Protein AF-A0A7J0DFF2-F1 (afdb_monomer)

pLDDT: mean 71.2, std 21.77, range [22.08, 95.0]

Secondary structure (DSSP, 8-state):
-EEEEEETTTT-EEEEEEEE---S--TT------EEEEEE-TT-PPPEES-SS--TTT--EEEEEEETTTEEEEEEEE-SS-EEEEEEEE--S-GGGHHHHHHHHHHHHHHHHS--S--SEE-TT-SEEEEEEEETT--S-EEEEEEEEE--SS-HHHHHHHHHHTSHHHHHHHHHHHHHHHHHHHHHHHT--TTS-HHHHHHHHHHHHHHHTTEEEEEEEEEEEPPTT----S-S-----EEEEEEEEEEE-S-TTS-S----GGG-------S-------TTS-----------

Sequence (296 aa):
MASIEVGGATARDIGAASDLRSSQLGEDLSRTAHLFFYLADEGGNALSLSRDHLDVRDNSLLTFGSRKDVGSWHLHLISMDDLEVHYSGFKTPHIHNLTDLVQQNLGDQVQKFGRLQLSDTSDDSSNILVFQVGNLGGRIPFRTDLAFISGTDLENSRLQERLSSLTGTSLSNQLDEKKKEFDDKFKNCFNLTDELDSASISMGKAAIANLLGGIGYSYGQSKISLPKNSNYLAGKERRNNELRKEILTLVIVYGRGMFPPELPPAFWLSLARVGRTSRVKGFVEGLKLEIKHSSP

Structure (mmCIF, N/CA/C/O backbone):
data_AF-A0A7J0DFF2-F1
#
_entry.id   AF-A0A7J0DFF2-F1
#
loop_
_atom_site.group_PDB
_atom_site.id
_atom_site.type_symbol
_atom_site.label_atom_id
_atom_site.label_alt_id
_atom_site.label_comp_id
_atom_site.label_asym_id
_atom_site.label_entity_id
_atom_site.label_seq_id
_atom_site.pdbx_PDB_ins_code
_atom_site.Cartn_x
_atom_site.Cartn_y
_atom_site.Cartn_z
_atom_site.occupancy
_atom_site.B_iso_or_equiv
_atom_site.auth_seq_id
_atom_site.auth_comp_id
_atom_site.auth_asym_id
_atom_site.auth_atom_id
_atom_site.pdbx_PDB_model_num
ATOM 1 N N . MET A 1 1 ? -1.774 -8.456 10.099 1.00 33.97 1 MET A N 1
ATOM 2 C CA . MET A 1 1 ? -2.588 -7.234 10.295 1.00 33.97 1 MET A CA 1
ATOM 3 C C . MET A 1 1 ? -1.712 -6.057 9.908 1.00 33.97 1 MET A C 1
ATOM 5 O O . MET A 1 1 ? -0.556 -6.056 10.313 1.00 33.97 1 MET A O 1
ATOM 9 N N . ALA A 1 2 ? -2.211 -5.143 9.073 1.00 43.06 2 ALA A N 1
ATOM 10 C CA . ALA A 1 2 ? -1.491 -3.922 8.716 1.00 43.06 2 ALA A CA 1
ATOM 11 C C . ALA A 1 2 ? -2.037 -2.764 9.560 1.00 43.06 2 ALA A C 1
ATOM 13 O O . ALA A 1 2 ? -3.255 -2.587 9.630 1.00 43.06 2 ALA A O 1
ATOM 14 N N . SER A 1 3 ? -1.150 -2.017 10.207 1.00 48.59 3 SER A N 1
ATOM 15 C CA . SER A 1 3 ? -1.479 -0.860 11.043 1.00 48.59 3 SER A CA 1
ATOM 16 C C . SER A 1 3 ? -0.725 0.352 10.520 1.00 48.59 3 SER A C 1
ATOM 18 O O . SER A 1 3 ? 0.429 0.219 10.130 1.00 48.59 3 SER A O 1
ATOM 20 N N . ILE A 1 4 ? -1.371 1.515 10.492 1.00 60.69 4 ILE A N 1
ATOM 21 C CA . ILE A 1 4 ? -0.803 2.749 9.939 1.00 60.69 4 ILE A CA 1
ATOM 22 C C . ILE A 1 4 ? -0.819 3.824 11.018 1.00 60.69 4 ILE A C 1
ATOM 24 O O . ILE A 1 4 ? -1.815 3.995 11.720 1.00 60.69 4 ILE A O 1
ATOM 28 N N . GLU A 1 5 ? 0.263 4.579 11.083 1.00 54.22 5 GLU A N 1
ATOM 29 C CA . GLU A 1 5 ? 0.430 5.771 11.885 1.00 54.22 5 GLU A CA 1
ATOM 30 C C . GLU A 1 5 ? 0.921 6.940 11.033 1.00 54.22 5 GLU A C 1
ATOM 32 O O . GLU A 1 5 ? 1.669 6.768 10.076 1.00 54.22 5 GLU A O 1
ATOM 37 N N . VAL A 1 6 ? 0.501 8.149 11.398 1.00 56.12 6 VAL A N 1
ATOM 38 C CA . VAL A 1 6 ? 0.925 9.396 10.769 1.00 56.12 6 VAL A CA 1
ATOM 39 C C . VAL A 1 6 ? 1.695 10.224 11.799 1.00 56.12 6 VAL A C 1
ATOM 41 O O . VAL A 1 6 ? 1.115 10.647 12.799 1.00 56.12 6 VAL A O 1
ATOM 44 N N . GLY A 1 7 ? 2.979 10.481 11.543 1.00 38.12 7 GLY A N 1
ATOM 45 C CA . GLY A 1 7 ? 3.866 11.270 12.400 1.00 38.12 7 GLY A CA 1
ATOM 46 C C . GLY A 1 7 ? 4.200 12.663 11.846 1.00 38.12 7 GLY A C 1
ATOM 47 O O . GLY A 1 7 ? 4.107 12.936 10.645 1.00 38.12 7 GLY A O 1
ATOM 48 N N . GLY A 1 8 ? 4.601 13.560 12.756 1.00 39.31 8 GLY A N 1
ATOM 49 C CA . GLY A 1 8 ? 5.043 14.933 12.472 1.00 39.31 8 GLY A CA 1
ATOM 50 C C . GLY A 1 8 ? 4.023 16.032 12.825 1.00 39.31 8 GLY A C 1
ATOM 51 O O . GLY A 1 8 ? 2.816 15.815 12.849 1.00 39.31 8 GLY A O 1
ATOM 52 N N . ALA A 1 9 ? 4.503 17.265 13.059 1.00 33.50 9 ALA A N 1
ATOM 53 C CA . ALA A 1 9 ? 3.691 18.453 13.419 1.00 33.50 9 ALA A CA 1
ATOM 54 C C . ALA A 1 9 ? 2.677 18.907 12.333 1.00 33.50 9 ALA A C 1
ATOM 56 O O . ALA A 1 9 ? 1.916 19.866 12.488 1.00 33.50 9 ALA A O 1
ATOM 57 N N . THR A 1 10 ? 2.689 18.213 11.205 1.00 39.50 10 THR A N 1
ATOM 58 C CA . THR A 1 10 ? 1.773 18.266 10.069 1.00 39.50 10 THR A CA 1
ATOM 59 C C . THR A 1 10 ? 1.766 16.845 9.518 1.00 39.50 10 THR A C 1
ATOM 61 O O . THR A 1 10 ? 2.855 16.296 9.434 1.00 39.50 10 THR A O 1
ATOM 64 N N . ALA A 1 11 ? 0.618 16.268 9.154 1.00 50.91 11 ALA A N 1
AT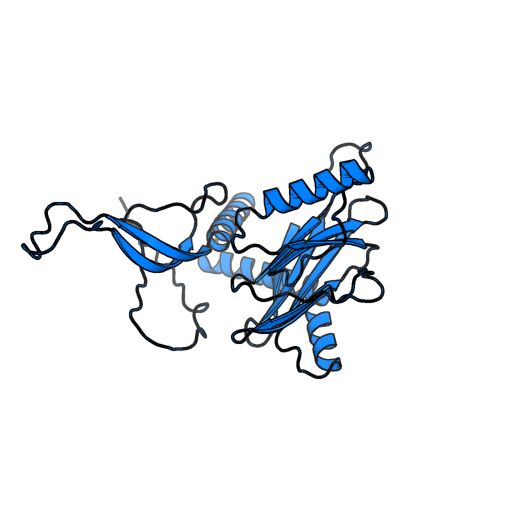OM 65 C CA . ALA A 1 11 ? 0.484 14.916 8.591 1.00 50.91 11 ALA A CA 1
ATOM 66 C C . ALA A 1 11 ? 1.371 14.701 7.343 1.00 50.91 11 ALA A C 1
ATOM 68 O O . ALA A 1 11 ? 0.919 14.888 6.216 1.00 50.91 11 ALA A O 1
ATOM 69 N N . ARG A 1 12 ? 2.659 14.422 7.552 1.00 64.75 12 ARG A N 1
ATOM 70 C CA . ARG A 1 12 ? 3.724 14.510 6.542 1.00 64.75 12 ARG A CA 1
ATOM 71 C C . ARG A 1 12 ? 4.577 13.258 6.485 1.00 64.75 12 ARG A C 1
ATOM 73 O O . ARG A 1 12 ? 5.118 12.981 5.418 1.00 64.75 12 ARG A O 1
ATOM 80 N N . ASP A 1 13 ? 4.660 12.524 7.587 1.00 75.50 13 ASP A N 1
ATOM 81 C CA . ASP A 1 13 ? 5.328 11.236 7.629 1.00 75.50 13 ASP A CA 1
ATOM 82 C C . ASP A 1 13 ? 4.335 10.155 8.021 1.00 75.50 13 ASP A C 1
ATOM 84 O O . ASP A 1 13 ? 3.384 10.411 8.762 1.00 75.50 13 ASP A O 1
ATOM 88 N N . ILE A 1 14 ? 4.537 8.953 7.499 1.00 79.12 14 ILE A N 1
ATOM 89 C CA . ILE A 1 14 ? 3.637 7.824 7.717 1.00 79.12 14 ILE A CA 1
ATOM 90 C C . ILE A 1 14 ? 4.483 6.594 8.021 1.00 79.12 14 ILE A C 1
ATOM 92 O O . ILE A 1 14 ? 5.367 6.258 7.240 1.00 79.12 14 ILE A O 1
ATOM 96 N N . GLY A 1 15 ? 4.204 5.928 9.137 1.00 71.44 15 GLY A N 1
ATOM 97 C CA . GLY A 1 15 ? 4.739 4.612 9.473 1.00 71.44 15 GLY A CA 1
ATOM 98 C C . GLY A 1 15 ? 3.645 3.564 9.315 1.00 71.44 15 GLY A C 1
ATOM 99 O O . GLY A 1 15 ? 2.520 3.772 9.758 1.00 71.44 15 GLY A O 1
ATOM 100 N N . ALA A 1 16 ? 3.932 2.439 8.676 1.00 76.50 16 ALA A N 1
ATOM 101 C CA . ALA A 1 16 ? 2.992 1.339 8.534 1.00 76.50 16 ALA A CA 1
ATOM 102 C C . ALA A 1 16 ? 3.660 0.023 8.921 1.00 76.50 16 ALA A C 1
ATOM 104 O O . ALA A 1 16 ? 4.651 -0.369 8.319 1.00 76.50 16 ALA A O 1
ATOM 105 N N . ALA A 1 17 ? 3.101 -0.682 9.900 1.00 72.56 17 ALA A N 1
ATOM 106 C CA . ALA A 1 17 ? 3.579 -1.993 10.318 1.00 72.56 17 ALA A CA 1
ATOM 107 C C . ALA A 1 17 ? 2.742 -3.087 9.655 1.00 72.56 17 ALA A C 1
ATOM 109 O O . ALA A 1 17 ? 1.511 -3.060 9.722 1.00 72.56 17 ALA A O 1
ATOM 110 N N . SER A 1 18 ? 3.406 -4.074 9.062 1.00 73.69 18 SER A N 1
ATOM 111 C CA . SER A 1 18 ? 2.788 -5.293 8.544 1.00 73.69 18 SER A CA 1
ATOM 112 C C . SER A 1 18 ? 3.301 -6.500 9.319 1.00 73.69 18 SER A C 1
ATOM 114 O O . SER A 1 18 ? 4.495 -6.790 9.320 1.00 73.69 18 SER A O 1
ATOM 116 N N . ASP A 1 19 ? 2.381 -7.208 9.975 1.00 73.38 19 ASP A N 1
ATOM 117 C CA . ASP A 1 19 ? 2.658 -8.452 10.703 1.00 73.38 19 ASP A CA 1
ATOM 118 C C . ASP A 1 19 ? 1.929 -9.615 10.022 1.00 73.38 19 ASP A C 1
ATOM 120 O O . ASP A 1 19 ? 0.686 -9.631 9.959 1.00 73.38 19 ASP A O 1
ATOM 124 N N . LEU A 1 20 ? 2.697 -10.564 9.485 1.00 64.31 20 LEU A N 1
ATOM 125 C CA . LEU A 1 20 ? 2.172 -11.772 8.869 1.00 64.31 20 LEU A CA 1
ATOM 126 C C . LEU A 1 20 ? 2.362 -12.962 9.810 1.00 64.31 20 LEU A C 1
ATOM 128 O O . LEU A 1 20 ? 3.483 -13.335 10.143 1.00 64.31 20 LEU A O 1
ATOM 132 N N . ARG A 1 21 ? 1.250 -13.595 10.199 1.00 64.62 21 ARG A N 1
ATOM 133 C CA . ARG A 1 21 ? 1.221 -14.745 11.115 1.00 64.62 21 ARG A CA 1
ATOM 134 C C . ARG A 1 21 ? 0.545 -15.941 10.462 1.00 64.62 21 ARG A C 1
ATOM 136 O O . ARG A 1 21 ? -0.400 -15.768 9.691 1.00 64.62 21 ARG A O 1
ATOM 143 N N . SER A 1 22 ? 0.992 -17.149 10.794 1.00 57.91 22 SER A N 1
ATOM 144 C CA . SER A 1 22 ? 0.280 -18.368 10.426 1.00 57.91 22 SER A CA 1
ATOM 145 C C . SER A 1 22 ? -0.976 -18.481 11.294 1.00 57.91 22 SER A C 1
ATOM 147 O O . SER A 1 22 ? -0.926 -18.313 12.513 1.00 57.91 22 SER A O 1
ATOM 149 N N . SER A 1 23 ? -2.133 -18.726 10.678 1.00 52.78 23 SER A N 1
ATOM 150 C CA . SER A 1 23 ? -3.297 -19.211 11.424 1.00 52.78 23 SER A CA 1
ATOM 151 C C . SER A 1 23 ? -3.069 -20.680 11.799 1.00 52.78 23 SER A C 1
ATOM 153 O O . SER A 1 23 ? -2.312 -21.370 11.118 1.00 52.78 23 SER A O 1
ATOM 155 N N . GLN A 1 24 ? -3.696 -21.159 12.883 1.00 51.53 24 GLN A N 1
ATOM 156 C CA . GLN A 1 24 ? -3.675 -22.567 13.322 1.00 51.53 24 GLN A CA 1
ATOM 157 C C . GLN A 1 24 ? -4.308 -23.488 12.262 1.00 51.53 24 GLN A C 1
ATOM 159 O O . GLN A 1 24 ? -5.447 -23.928 12.394 1.00 51.53 24 GLN A O 1
ATOM 164 N N . LEU A 1 25 ? -3.600 -23.735 11.166 1.00 44.22 25 LEU A N 1
ATOM 165 C CA . LEU A 1 25 ? -4.108 -24.452 10.008 1.00 44.22 25 LEU A CA 1
ATOM 166 C C . LEU A 1 25 ? -3.036 -25.432 9.522 1.00 44.22 25 LEU A C 1
ATOM 168 O O . LEU A 1 25 ? -2.354 -25.155 8.545 1.00 44.22 25 LEU A O 1
ATOM 172 N N . GLY A 1 26 ? -2.918 -26.559 10.239 1.00 46.97 26 GLY A N 1
ATOM 173 C CA . GLY A 1 26 ? -2.162 -27.768 9.870 1.00 46.97 26 GLY A CA 1
ATOM 174 C C . GLY A 1 26 ? -0.634 -27.620 9.825 1.00 46.97 26 GLY A C 1
ATOM 175 O O . GLY A 1 26 ? -0.107 -26.758 9.134 1.00 46.97 26 GLY A O 1
ATOM 176 N N . GLU A 1 27 ? 0.085 -28.503 10.519 1.00 50.22 27 GLU A N 1
ATOM 177 C CA . GLU A 1 27 ? 1.556 -28.495 10.663 1.00 50.22 27 GLU A CA 1
ATOM 178 C C . GLU A 1 27 ? 2.374 -28.727 9.370 1.00 50.22 27 GLU A C 1
ATOM 180 O O . GLU A 1 27 ? 3.592 -28.603 9.413 1.00 50.22 27 GLU A O 1
ATOM 185 N N . ASP A 1 28 ? 1.759 -28.965 8.205 1.00 48.91 28 ASP A N 1
ATOM 186 C CA . ASP A 1 28 ? 2.475 -29.527 7.041 1.00 48.91 28 ASP A CA 1
ATOM 187 C C . ASP A 1 28 ? 2.617 -28.621 5.805 1.00 48.91 28 ASP A C 1
ATOM 189 O O . ASP A 1 28 ? 3.074 -29.070 4.753 1.00 48.91 28 ASP A O 1
ATOM 193 N N . LEU A 1 29 ? 2.277 -27.333 5.881 1.00 49.47 29 LEU A N 1
ATOM 194 C CA . LEU A 1 29 ? 2.569 -26.404 4.782 1.00 49.47 29 LEU A CA 1
ATOM 195 C C . LEU A 1 29 ? 3.438 -25.256 5.283 1.00 49.47 29 LEU A C 1
ATOM 197 O O . LEU A 1 29 ? 2.942 -24.296 5.873 1.00 49.47 29 LEU A O 1
ATOM 201 N N . SER A 1 30 ? 4.736 -25.316 4.972 1.00 52.34 30 SER A N 1
ATOM 202 C CA . SER A 1 30 ? 5.604 -24.140 4.911 1.00 52.34 30 SER A CA 1
ATOM 203 C C . SER A 1 30 ? 5.054 -23.200 3.836 1.00 52.34 30 SER A C 1
ATOM 205 O O . SER A 1 30 ? 5.440 -23.260 2.669 1.00 52.34 30 SER A O 1
ATOM 207 N N . ARG A 1 31 ? 4.049 -22.400 4.197 1.00 59.91 31 ARG A N 1
ATOM 208 C CA . ARG A 1 31 ? 3.420 -21.457 3.279 1.00 59.91 31 ARG A CA 1
ATOM 209 C C . ARG A 1 31 ? 4.390 -20.312 3.050 1.00 59.91 31 ARG A C 1
ATOM 211 O O . ARG A 1 31 ? 4.509 -19.426 3.892 1.00 59.91 31 ARG A O 1
ATOM 218 N N . THR A 1 32 ? 5.051 -20.328 1.899 1.00 67.31 32 THR A N 1
ATOM 219 C CA . THR A 1 32 ? 5.679 -19.129 1.357 1.00 67.31 32 THR A CA 1
ATOM 220 C C . THR A 1 32 ? 4.582 -18.092 1.164 1.00 67.31 32 THR A C 1
ATOM 222 O O . THR A 1 32 ? 3.571 -18.354 0.510 1.00 67.31 32 THR A O 1
ATOM 225 N N . ALA A 1 33 ? 4.751 -16.928 1.774 1.00 72.25 33 ALA A N 1
ATOM 226 C CA . ALA A 1 33 ? 3.866 -15.802 1.565 1.00 72.25 33 ALA A CA 1
ATOM 227 C C . ALA A 1 33 ? 4.669 -14.622 1.048 1.00 72.25 33 ALA A C 1
ATOM 229 O O . ALA A 1 33 ? 5.773 -14.348 1.517 1.00 72.25 33 ALA A O 1
ATOM 230 N N . HIS A 1 34 ? 4.070 -13.935 0.086 1.00 78.94 34 HIS A N 1
ATOM 231 C CA . HIS A 1 34 ? 4.630 -12.755 -0.538 1.00 78.94 34 HIS A CA 1
ATOM 232 C C . HIS A 1 34 ? 3.725 -11.575 -0.213 1.00 78.94 34 HIS A C 1
ATOM 234 O O . HIS A 1 34 ? 2.518 -11.619 -0.465 1.00 78.94 34 HIS A O 1
ATOM 240 N N . LEU A 1 35 ? 4.306 -10.534 0.373 1.00 85.62 35 LEU A N 1
ATOM 241 C CA . LEU A 1 35 ? 3.640 -9.260 0.573 1.00 85.62 35 LEU A CA 1
ATOM 242 C C . LEU A 1 35 ? 3.976 -8.360 -0.611 1.00 85.62 35 LEU A C 1
ATOM 244 O O . LEU A 1 35 ? 5.146 -8.138 -0.900 1.00 85.62 35 LEU A O 1
ATOM 248 N N . PHE A 1 36 ? 2.955 -7.824 -1.268 1.00 89.25 36 PHE A N 1
ATOM 249 C CA . PHE A 1 36 ? 3.139 -6.837 -2.324 1.00 89.25 36 PHE A CA 1
ATOM 250 C C . PHE A 1 36 ? 2.702 -5.467 -1.821 1.00 89.25 36 PHE A C 1
ATOM 252 O O . PHE A 1 36 ? 1.611 -5.326 -1.264 1.00 89.25 36 PHE A O 1
ATOM 259 N N . PHE A 1 37 ? 3.523 -4.453 -2.056 1.00 90.81 37 PHE A N 1
ATOM 260 C CA . PHE A 1 37 ? 3.112 -3.058 -1.945 1.00 90.81 37 PHE A CA 1
ATOM 261 C C . PHE A 1 37 ? 3.568 -2.298 -3.179 1.00 90.81 37 PHE A C 1
ATOM 263 O O . PHE A 1 37 ? 4.490 -2.710 -3.881 1.00 90.81 37 PHE A O 1
ATOM 270 N N . TYR A 1 38 ? 2.898 -1.190 -3.462 1.00 92.38 38 TYR A N 1
ATOM 271 C CA . TYR A 1 38 ? 3.221 -0.373 -4.616 1.00 92.38 38 TYR A CA 1
ATOM 272 C C . TYR A 1 38 ? 3.197 1.106 -4.259 1.00 92.38 38 TYR A C 1
ATOM 274 O O . TYR A 1 38 ? 2.498 1.537 -3.341 1.00 92.38 38 TYR A O 1
ATOM 282 N N . LEU A 1 39 ? 3.957 1.876 -5.025 1.00 91.56 39 LEU A N 1
ATOM 283 C CA . LEU A 1 39 ? 3.946 3.326 -5.021 1.00 91.56 39 LEU A CA 1
ATOM 284 C C . LEU A 1 39 ? 3.665 3.795 -6.442 1.00 91.56 39 LEU A C 1
ATOM 286 O O . LEU A 1 39 ? 4.291 3.314 -7.382 1.00 91.56 39 LEU A O 1
ATOM 290 N N . ALA A 1 40 ? 2.729 4.726 -6.599 1.00 90.75 40 ALA A N 1
ATOM 291 C CA . ALA A 1 40 ? 2.361 5.271 -7.896 1.00 90.75 40 ALA A CA 1
ATOM 292 C C . ALA A 1 40 ? 2.336 6.800 -7.852 1.00 90.75 40 ALA A C 1
ATOM 294 O O . ALA A 1 40 ? 1.701 7.397 -6.982 1.00 90.75 40 ALA A O 1
ATOM 295 N N . ASP A 1 41 ? 2.986 7.431 -8.825 1.00 88.31 41 ASP A N 1
ATOM 296 C CA . ASP A 1 41 ? 2.798 8.840 -9.135 1.00 88.31 41 ASP A CA 1
ATOM 297 C C . ASP A 1 41 ? 1.719 8.974 -10.220 1.00 88.31 41 ASP A C 1
ATOM 299 O O . ASP A 1 41 ? 1.949 8.734 -11.410 1.00 88.31 41 ASP A O 1
ATOM 303 N N . GLU A 1 42 ? 0.515 9.366 -9.797 1.00 80.88 42 GLU A N 1
ATOM 304 C CA . GLU A 1 42 ? -0.628 9.604 -10.693 1.00 80.88 42 GLU A CA 1
ATOM 305 C C . GLU A 1 42 ? -0.390 10.749 -11.689 1.00 80.88 42 GLU A C 1
ATOM 307 O O . GLU A 1 42 ? -1.016 10.789 -12.745 1.00 80.88 42 GLU A O 1
ATOM 312 N N . GLY A 1 43 ? 0.529 11.672 -11.384 1.00 80.62 43 GLY A N 1
ATOM 313 C CA . GLY A 1 43 ? 0.951 12.731 -12.301 1.00 80.62 43 GLY A CA 1
ATOM 314 C C . GLY A 1 43 ? 1.875 12.232 -13.413 1.00 80.62 43 GLY A C 1
ATOM 315 O O . GLY A 1 43 ? 2.230 13.004 -14.303 1.00 80.62 43 GLY A O 1
ATOM 316 N N . GLY A 1 44 ? 2.266 10.954 -13.376 1.00 83.44 44 GLY A N 1
ATOM 317 C CA . GLY A 1 44 ? 3.134 10.327 -14.364 1.00 83.44 44 GLY A CA 1
ATOM 318 C C . GLY A 1 44 ? 4.612 10.680 -14.201 1.00 83.44 44 GLY A C 1
ATOM 319 O O . GLY A 1 44 ? 5.396 10.371 -15.106 1.00 83.44 44 GLY A O 1
ATOM 320 N N . ASN A 1 45 ? 4.998 11.312 -13.085 1.00 86.88 45 ASN A N 1
ATOM 321 C CA . ASN A 1 45 ? 6.399 11.618 -12.806 1.00 86.88 45 ASN A CA 1
ATOM 322 C C . ASN A 1 45 ? 7.185 10.323 -12.587 1.00 86.88 45 ASN A C 1
ATOM 324 O O . ASN A 1 45 ? 6.662 9.352 -12.043 1.00 86.88 45 ASN A O 1
ATOM 328 N N . ALA A 1 46 ? 8.442 10.315 -13.025 1.00 88.94 46 ALA A N 1
ATOM 329 C CA . ALA A 1 46 ? 9.318 9.175 -12.812 1.00 88.94 46 ALA A CA 1
ATOM 330 C C . ALA A 1 46 ? 9.643 9.026 -11.319 1.00 88.94 46 ALA A C 1
ATOM 332 O O . ALA A 1 46 ? 9.977 10.008 -10.651 1.00 88.94 46 ALA A O 1
ATOM 333 N N . LEU A 1 47 ? 9.555 7.796 -10.822 1.00 89.56 47 LEU A N 1
ATOM 334 C CA . LEU A 1 47 ? 9.999 7.406 -9.491 1.00 89.56 47 LEU A CA 1
ATOM 335 C C . LEU A 1 47 ? 11.436 6.891 -9.570 1.00 89.56 47 LEU A C 1
ATOM 337 O O . LEU A 1 47 ? 11.789 6.170 -10.504 1.00 89.56 47 LEU A O 1
ATOM 341 N N . SER A 1 48 ? 12.255 7.244 -8.580 1.00 88.75 48 SER A N 1
ATOM 342 C CA . SER A 1 48 ? 13.649 6.808 -8.518 1.00 88.75 48 SER A CA 1
ATOM 343 C C . SER A 1 48 ? 13.806 5.677 -7.514 1.00 88.75 48 SER A C 1
ATOM 345 O O . SER A 1 48 ? 13.395 5.793 -6.357 1.00 88.75 48 SER A O 1
ATOM 347 N N . LEU A 1 49 ? 14.427 4.582 -7.939 1.00 87.00 49 LEU A N 1
ATOM 348 C CA . LEU A 1 49 ? 14.851 3.508 -7.046 1.00 87.00 49 LEU A CA 1
ATOM 349 C C . LEU A 1 49 ? 16.156 3.892 -6.354 1.00 87.00 49 LEU A C 1
ATOM 351 O O . LEU A 1 49 ? 16.983 4.607 -6.919 1.00 87.00 49 LEU A O 1
ATOM 355 N N . SER A 1 50 ? 16.348 3.417 -5.123 1.00 80.38 50 SER A N 1
ATOM 356 C CA . SER A 1 50 ? 17.606 3.654 -4.415 1.00 80.38 50 SER A CA 1
ATOM 357 C C . SER A 1 50 ? 18.780 2.963 -5.111 1.00 80.38 50 SER A C 1
ATOM 359 O O . SER A 1 50 ? 19.841 3.579 -5.216 1.00 80.38 50 SER A O 1
ATOM 361 N N . AR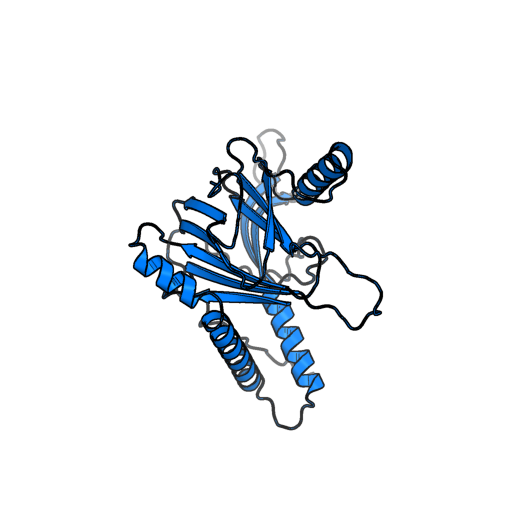G A 1 51 ? 18.599 1.710 -5.565 1.00 69.25 51 ARG A N 1
ATOM 362 C CA . ARG A 1 51 ? 19.586 0.869 -6.274 1.00 69.25 51 ARG A CA 1
ATOM 363 C C . ARG A 1 51 ? 18.895 -0.244 -7.068 1.00 69.25 51 ARG A C 1
ATOM 365 O O . ARG A 1 51 ? 17.727 -0.531 -6.822 1.00 69.25 51 ARG A O 1
ATOM 372 N N . ASP A 1 52 ? 19.672 -0.913 -7.921 1.00 55.97 52 ASP A N 1
ATOM 373 C CA . ASP A 1 52 ? 19.234 -2.058 -8.732 1.00 55.97 52 ASP A CA 1
ATOM 374 C C . ASP A 1 52 ? 19.051 -3.361 -7.925 1.00 55.97 52 ASP A C 1
ATOM 376 O O . ASP A 1 52 ? 18.330 -4.244 -8.374 1.00 55.97 52 ASP A O 1
ATOM 380 N N . HIS A 1 53 ? 19.667 -3.484 -6.738 1.00 55.31 53 HIS A N 1
ATOM 381 C CA . HIS A 1 53 ? 19.494 -4.613 -5.809 1.00 55.31 53 HIS A CA 1
ATOM 382 C C . HIS A 1 53 ? 19.241 -4.087 -4.389 1.00 55.31 53 HIS A C 1
ATOM 384 O O . HIS A 1 53 ? 20.011 -3.263 -3.881 1.00 55.31 53 HIS A O 1
ATOM 390 N N . LEU A 1 54 ? 18.157 -4.542 -3.756 1.00 60.59 54 LEU A N 1
ATOM 391 C CA . LEU A 1 54 ? 17.676 -4.044 -2.465 1.00 60.59 54 LEU A CA 1
ATOM 392 C C . LEU A 1 54 ? 18.024 -5.046 -1.357 1.00 60.59 54 LEU A C 1
ATOM 394 O O . LEU A 1 54 ? 17.259 -5.965 -1.086 1.00 60.59 54 LEU A O 1
ATOM 398 N N . ASP A 1 55 ? 19.182 -4.873 -0.717 1.00 57.16 55 ASP A N 1
ATOM 399 C CA . ASP A 1 55 ? 19.472 -5.554 0.552 1.00 57.16 55 ASP A CA 1
ATOM 400 C C . ASP A 1 55 ? 19.009 -4.673 1.721 1.00 57.16 55 ASP A C 1
ATOM 402 O O . ASP A 1 55 ? 19.576 -3.608 1.989 1.00 57.16 55 ASP A O 1
ATOM 406 N N . VAL A 1 56 ? 17.952 -5.119 2.403 1.00 59.25 56 VAL A N 1
ATOM 407 C CA . VAL A 1 56 ? 17.303 -4.388 3.502 1.00 59.25 56 VAL A CA 1
ATOM 408 C C . VAL A 1 56 ? 18.208 -4.293 4.735 1.00 59.25 56 VAL A C 1
ATOM 410 O O . VAL A 1 56 ? 18.050 -3.356 5.520 1.00 59.25 56 VAL A O 1
ATOM 413 N N . ARG A 1 57 ? 19.181 -5.205 4.908 1.00 56.12 57 ARG A N 1
ATOM 414 C CA . ARG A 1 57 ? 20.107 -5.171 6.056 1.00 56.12 57 ARG A CA 1
ATOM 415 C C . ARG A 1 57 ? 21.068 -3.985 5.998 1.00 56.12 57 ARG A C 1
ATOM 417 O O . ARG A 1 57 ? 21.366 -3.400 7.038 1.00 56.12 57 ARG A O 1
ATOM 424 N N . ASP A 1 58 ? 21.506 -3.615 4.798 1.00 57.72 58 ASP A N 1
ATOM 425 C CA . ASP A 1 58 ? 22.515 -2.571 4.593 1.00 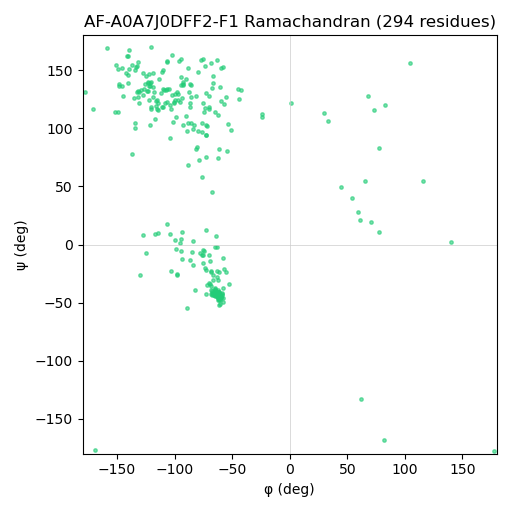57.72 58 ASP A CA 1
ATOM 426 C C . ASP A 1 58 ? 21.903 -1.210 4.234 1.00 57.72 58 ASP A C 1
ATOM 428 O O . ASP A 1 58 ? 22.505 -0.162 4.488 1.00 57.72 58 ASP A O 1
ATOM 432 N N . ASN A 1 59 ? 20.708 -1.195 3.635 1.00 69.69 59 ASN A N 1
ATOM 433 C CA . ASN A 1 59 ? 20.039 0.036 3.238 1.00 69.69 59 ASN A CA 1
ATOM 434 C C . ASN A 1 59 ? 18.514 -0.100 3.292 1.00 69.69 59 ASN A C 1
ATOM 436 O O . ASN A 1 59 ? 17.904 -0.778 2.471 1.00 69.69 59 ASN A O 1
ATOM 440 N N . SER A 1 60 ? 17.885 0.639 4.205 1.00 82.62 60 SER A N 1
ATOM 441 C CA . SER A 1 60 ? 16.425 0.656 4.332 1.00 82.62 60 SER A CA 1
ATOM 442 C C . SER A 1 60 ? 15.724 1.466 3.241 1.00 82.62 60 SER A C 1
ATOM 444 O O . SER A 1 60 ? 14.514 1.347 3.087 1.00 82.62 60 SER A O 1
ATOM 446 N N . LEU A 1 61 ? 16.433 2.325 2.499 1.00 87.81 61 LEU A N 1
ATOM 447 C CA . LEU A 1 61 ? 15.829 3.182 1.477 1.00 87.81 61 LEU A CA 1
ATOM 448 C C . LEU A 1 61 ? 15.451 2.366 0.231 1.00 87.81 61 LEU A C 1
ATOM 450 O O . LEU A 1 61 ? 16.327 1.858 -0.464 1.00 87.81 61 LEU A O 1
ATOM 454 N N . LEU A 1 62 ? 14.157 2.313 -0.092 1.00 88.75 62 LEU A N 1
ATOM 455 C CA . LEU A 1 62 ? 13.649 1.641 -1.291 1.00 88.75 62 LEU A CA 1
ATOM 456 C C . LEU A 1 62 ? 13.595 2.579 -2.495 1.00 88.75 62 LEU A C 1
ATOM 458 O O . LEU A 1 62 ? 14.135 2.296 -3.563 1.00 88.75 62 LEU A O 1
ATOM 462 N N . THR A 1 63 ? 12.919 3.712 -2.323 1.00 90.12 63 THR A N 1
ATOM 463 C CA . THR A 1 63 ? 12.645 4.670 -3.395 1.00 90.12 63 THR A CA 1
ATOM 464 C C . THR A 1 63 ? 12.535 6.076 -2.830 1.00 90.12 63 THR A C 1
ATOM 466 O O . THR A 1 63 ? 12.231 6.277 -1.653 1.00 90.12 63 THR A O 1
ATOM 469 N N . PHE A 1 64 ? 12.819 7.054 -3.675 1.00 88.88 64 PHE A N 1
ATOM 470 C CA . PHE A 1 64 ? 12.747 8.464 -3.351 1.00 88.88 64 PHE A CA 1
ATOM 471 C C . PHE A 1 64 ? 12.204 9.247 -4.542 1.00 88.88 64 PHE A C 1
ATOM 473 O O . PHE A 1 64 ? 12.224 8.795 -5.690 1.00 88.88 64 PHE A O 1
ATOM 480 N N . GLY A 1 65 ? 11.745 10.459 -4.270 1.00 86.50 65 GLY A N 1
ATOM 481 C CA . GLY A 1 65 ? 11.291 11.367 -5.307 1.00 86.50 65 GLY A CA 1
ATOM 482 C C . GLY A 1 65 ? 11.066 12.766 -4.770 1.00 86.50 65 GLY A C 1
ATOM 483 O O . GLY A 1 65 ? 11.329 13.064 -3.607 1.00 86.50 65 GLY A O 1
ATOM 484 N N . SER A 1 66 ? 10.585 13.649 -5.638 1.00 84.75 66 SER A N 1
ATOM 485 C CA . SER A 1 66 ? 10.236 15.010 -5.252 1.00 84.75 66 SER A CA 1
ATOM 486 C C . SER A 1 66 ? 9.033 15.494 -6.040 1.00 84.75 66 SER A C 1
ATOM 488 O O . SER A 1 66 ? 8.929 15.278 -7.249 1.00 84.75 66 SER A O 1
ATOM 490 N N . ARG A 1 67 ? 8.104 16.149 -5.344 1.00 83.19 67 ARG A N 1
ATOM 491 C CA . ARG A 1 67 ? 6.885 16.712 -5.926 1.00 83.19 67 ARG A CA 1
ATOM 492 C C . ARG A 1 67 ? 6.645 18.122 -5.421 1.00 83.19 67 ARG A C 1
ATOM 494 O O . ARG A 1 67 ? 6.976 18.451 -4.291 1.00 83.19 67 ARG A O 1
ATOM 501 N N . LYS A 1 68 ? 6.008 18.965 -6.237 1.00 82.88 68 LYS A N 1
ATOM 502 C CA . LYS A 1 68 ? 5.767 20.376 -5.878 1.00 82.88 68 LYS A CA 1
ATOM 503 C C . LYS A 1 68 ? 4.883 20.553 -4.642 1.00 82.88 68 LYS A C 1
ATOM 505 O O . LYS A 1 68 ? 5.012 21.552 -3.946 1.00 82.88 68 LYS A O 1
ATOM 510 N N . ASP A 1 69 ? 3.971 19.623 -4.396 1.00 80.06 69 ASP A N 1
ATOM 511 C CA . ASP A 1 69 ? 2.987 19.697 -3.318 1.00 80.06 69 ASP A CA 1
ATOM 512 C C . ASP A 1 69 ? 3.379 18.908 -2.058 1.00 80.06 69 ASP A C 1
ATOM 514 O O . ASP A 1 69 ? 2.951 19.279 -0.967 1.00 80.06 69 ASP A O 1
ATOM 518 N N . VAL A 1 70 ? 4.221 17.875 -2.190 1.00 79.31 70 VAL A N 1
ATOM 519 C CA . VAL A 1 70 ? 4.714 17.054 -1.063 1.00 79.31 70 VAL A CA 1
ATOM 520 C C . VAL A 1 70 ? 6.163 17.397 -0.669 1.00 79.31 70 VAL A C 1
ATOM 522 O O . VAL A 1 70 ? 6.552 17.206 0.481 1.00 79.31 70 VAL A O 1
ATOM 525 N N . GLY A 1 71 ? 6.950 17.974 -1.580 1.00 84.44 71 GLY A N 1
ATOM 526 C CA . GLY A 1 71 ? 8.396 18.169 -1.438 1.00 84.44 71 GLY A CA 1
ATOM 527 C C . GLY A 1 71 ? 9.191 16.910 -1.791 1.00 84.44 71 GLY A C 1
ATOM 528 O O . GLY A 1 71 ? 8.640 15.963 -2.358 1.00 84.44 71 GLY A O 1
ATOM 529 N N . SER A 1 72 ? 10.484 16.905 -1.464 1.00 86.88 72 SER A N 1
ATOM 530 C CA . SER A 1 72 ? 11.334 15.708 -1.529 1.00 86.88 72 SER A CA 1
ATOM 531 C C . SER A 1 72 ? 10.890 14.683 -0.487 1.00 86.88 72 SER A C 1
ATOM 533 O O . SER A 1 72 ? 10.548 15.061 0.634 1.00 86.88 72 SER A O 1
ATOM 535 N N . TRP A 1 73 ? 10.864 13.403 -0.836 1.00 88.56 73 TRP A N 1
ATOM 536 C CA . TRP A 1 73 ? 10.382 12.333 0.032 1.00 88.56 73 TRP A CA 1
ATOM 537 C C . TRP A 1 73 ? 11.164 11.039 -0.184 1.00 88.56 73 TRP A C 1
ATOM 539 O O . TRP A 1 73 ? 11.654 10.780 -1.284 1.00 88.56 73 TRP A O 1
ATOM 549 N N . HIS A 1 74 ? 11.242 10.218 0.863 1.00 89.75 74 HIS A N 1
ATOM 550 C CA . HIS A 1 74 ? 11.855 8.891 0.878 1.00 89.75 74 HIS A CA 1
ATOM 551 C C . HIS A 1 74 ? 10.852 7.846 1.377 1.00 89.75 74 HIS A C 1
ATOM 553 O O . HIS A 1 74 ? 10.059 8.118 2.281 1.00 89.75 74 HIS A O 1
ATOM 559 N N . LEU A 1 75 ? 10.929 6.638 0.823 1.00 90.50 75 LEU A N 1
ATOM 560 C CA . LEU A 1 75 ? 10.233 5.453 1.307 1.00 90.50 75 LEU A CA 1
ATOM 561 C C . LEU A 1 75 ? 11.257 4.437 1.813 1.00 90.50 75 LEU A C 1
ATOM 563 O O . LEU A 1 75 ? 12.120 3.988 1.057 1.00 90.50 75 LEU A O 1
ATOM 567 N N . HIS A 1 76 ? 11.131 4.067 3.081 1.00 89.81 76 HIS A N 1
ATOM 568 C CA . HIS A 1 76 ? 12.005 3.123 3.758 1.00 89.81 76 HIS A CA 1
ATOM 569 C C . HIS A 1 76 ? 11.264 1.840 4.124 1.00 89.81 76 HIS A C 1
ATOM 571 O O . HIS A 1 76 ? 10.114 1.896 4.553 1.00 89.81 76 HIS A O 1
ATOM 577 N N . LEU A 1 77 ? 11.948 0.706 4.017 1.00 89.31 77 LEU A N 1
ATOM 578 C CA . LEU A 1 77 ? 11.525 -0.586 4.539 1.00 89.31 77 LEU A CA 1
ATOM 579 C C . LEU A 1 77 ? 12.513 -1.019 5.613 1.00 89.31 77 LEU A C 1
ATOM 581 O O . LEU A 1 77 ? 13.715 -1.097 5.369 1.00 89.31 77 LEU A O 1
ATOM 585 N N . ILE A 1 78 ? 11.998 -1.272 6.808 1.00 87.19 78 ILE A N 1
ATOM 586 C CA . ILE A 1 78 ? 12.775 -1.709 7.960 1.00 87.19 78 ILE A CA 1
ATOM 587 C C . ILE A 1 78 ? 12.211 -3.046 8.426 1.00 87.19 78 ILE A C 1
ATOM 589 O O . ILE A 1 78 ? 10.998 -3.255 8.503 1.00 87.19 78 ILE A O 1
ATOM 593 N N . SER A 1 79 ? 13.099 -3.980 8.733 1.00 83.50 79 SER A N 1
ATOM 594 C CA . SER A 1 79 ? 12.739 -5.241 9.361 1.00 83.50 79 SER A CA 1
ATOM 595 C C . SER A 1 79 ? 13.881 -5.726 10.239 1.00 83.50 79 SER A C 1
ATOM 597 O O . SER A 1 79 ? 15.042 -5.408 9.997 1.00 83.50 79 SER A O 1
ATOM 599 N N . MET A 1 80 ? 13.519 -6.474 11.279 1.00 74.94 80 MET A N 1
ATOM 600 C CA . MET A 1 80 ? 14.469 -7.241 12.086 1.00 74.94 80 MET A CA 1
ATOM 601 C C . MET A 1 80 ? 14.731 -8.628 11.477 1.00 74.94 80 MET A C 1
ATOM 603 O O . MET A 1 80 ? 15.654 -9.311 11.913 1.00 74.94 80 MET A O 1
ATOM 607 N N . ASP A 1 81 ? 13.906 -9.040 10.510 1.00 78.31 81 ASP A N 1
ATOM 608 C CA . ASP A 1 81 ? 13.982 -10.324 9.825 1.00 78.31 81 ASP A CA 1
ATOM 609 C C . ASP A 1 81 ? 14.780 -10.205 8.517 1.00 78.31 81 ASP A C 1
ATOM 611 O O . ASP A 1 81 ? 14.898 -9.131 7.922 1.00 78.31 81 ASP A O 1
ATOM 615 N N . ASP A 1 82 ? 15.276 -11.343 8.029 1.00 77.12 82 ASP A N 1
ATOM 616 C CA . ASP A 1 82 ? 15.963 -11.426 6.740 1.00 77.12 82 ASP A CA 1
ATOM 617 C C . ASP A 1 82 ? 14.947 -11.462 5.606 1.00 77.12 82 ASP A C 1
ATOM 619 O O . ASP A 1 82 ? 14.356 -12.503 5.289 1.00 77.12 82 ASP A O 1
ATOM 623 N N . LEU A 1 83 ? 14.727 -10.288 5.020 1.00 81.75 83 LEU A N 1
ATOM 624 C CA . LEU A 1 83 ? 13.788 -10.100 3.929 1.00 81.75 83 LEU A CA 1
ATOM 625 C C . LEU A 1 83 ? 14.480 -10.186 2.573 1.00 81.75 83 LEU A C 1
ATOM 627 O O . LEU A 1 83 ? 15.535 -9.596 2.350 1.00 81.75 83 LEU A O 1
ATOM 631 N N . GLU A 1 84 ? 13.821 -10.878 1.655 1.00 84.88 84 GLU A N 1
ATOM 632 C CA . GLU A 1 84 ? 14.104 -10.833 0.229 1.00 84.88 84 GLU A CA 1
ATOM 633 C C . GLU A 1 84 ? 13.124 -9.851 -0.413 1.00 84.88 84 GLU A C 1
ATOM 635 O O . GLU A 1 84 ? 11.906 -9.973 -0.237 1.00 84.88 84 GLU A O 1
ATOM 640 N N . VAL A 1 85 ? 13.650 -8.854 -1.122 1.00 88.12 85 VAL A N 1
ATOM 641 C CA . VAL A 1 85 ? 12.841 -7.822 -1.773 1.00 88.12 85 VAL A CA 1
ATOM 642 C C . VAL A 1 85 ? 13.116 -7.841 -3.262 1.00 88.12 85 VAL A C 1
ATOM 644 O O . VAL A 1 85 ? 14.222 -7.526 -3.692 1.00 88.12 85 VAL A O 1
ATOM 647 N N . HIS A 1 86 ? 12.078 -8.145 -4.031 1.00 90.81 86 HIS A N 1
ATOM 648 C CA . HIS A 1 86 ? 12.084 -7.985 -5.478 1.00 90.81 86 HIS A CA 1
ATOM 649 C C . HIS A 1 86 ? 11.233 -6.794 -5.887 1.00 90.81 86 HIS A C 1
ATOM 651 O O . HIS A 1 86 ? 10.321 -6.394 -5.158 1.00 90.81 86 HIS A O 1
ATOM 657 N N . TYR A 1 87 ? 11.482 -6.228 -7.062 1.00 93.50 87 TYR A N 1
ATOM 658 C CA . TYR A 1 87 ? 10.704 -5.093 -7.550 1.00 93.50 87 TYR A CA 1
ATOM 659 C C . TYR A 1 87 ? 10.406 -5.151 -9.047 1.00 93.50 87 TYR A C 1
ATOM 661 O O . TYR A 1 87 ? 11.020 -5.877 -9.827 1.00 93.50 87 TYR A O 1
ATOM 669 N N . SER A 1 88 ? 9.417 -4.370 -9.470 1.00 94.56 88 SER A N 1
ATOM 670 C CA . SER A 1 88 ? 9.164 -4.075 -10.877 1.00 94.56 88 SER A CA 1
ATOM 671 C C . SER A 1 88 ? 8.657 -2.652 -11.041 1.00 94.56 88 SER A C 1
ATOM 673 O O . SER A 1 88 ? 7.711 -2.236 -10.368 1.00 94.56 88 SER A O 1
ATOM 675 N N . GLY A 1 89 ? 9.303 -1.903 -11.930 1.00 94.12 89 GLY A N 1
ATOM 676 C CA . GLY A 1 89 ? 8.877 -0.568 -12.330 1.00 94.12 89 GLY A CA 1
ATOM 677 C C . GLY A 1 89 ? 8.077 -0.610 -13.622 1.00 94.12 89 GLY A C 1
ATOM 678 O O . GLY A 1 89 ? 8.526 -1.204 -14.599 1.00 94.12 89 GLY A O 1
ATOM 679 N N . PHE A 1 90 ? 6.910 0.031 -13.614 1.00 93.06 90 PHE A N 1
ATOM 680 C CA . PHE A 1 90 ? 6.012 0.106 -14.759 1.00 93.06 90 PHE A CA 1
ATOM 681 C C . PHE A 1 90 ? 5.775 1.555 -15.178 1.00 93.06 90 PHE A C 1
ATOM 683 O O . PHE A 1 90 ? 5.529 2.439 -14.341 1.00 93.06 90 PHE A O 1
ATOM 690 N N . LYS A 1 91 ? 5.746 1.790 -16.494 1.00 92.88 91 LYS A N 1
ATOM 691 C CA . LYS A 1 91 ? 5.227 3.034 -17.070 1.00 92.88 91 LYS A CA 1
ATOM 692 C C . LYS A 1 91 ? 3.790 2.853 -17.552 1.00 92.88 91 LYS A C 1
ATOM 694 O O . LYS A 1 91 ? 3.541 2.221 -18.573 1.00 92.88 91 LYS A O 1
ATOM 699 N N . THR A 1 92 ? 2.826 3.472 -16.872 1.00 88.50 92 THR A N 1
ATOM 700 C CA . THR A 1 92 ? 1.424 3.456 -17.321 1.00 88.50 92 THR A CA 1
ATOM 701 C C . THR A 1 92 ? 0.671 4.735 -16.948 1.00 88.50 92 THR A C 1
ATOM 703 O O . THR A 1 92 ? 0.785 5.217 -15.819 1.00 88.50 92 THR A O 1
ATOM 706 N N . PRO A 1 93 ? -0.159 5.288 -17.856 1.00 83.75 93 PRO A N 1
ATOM 707 C CA . PRO A 1 93 ? -1.090 6.367 -17.519 1.00 83.75 93 PRO A CA 1
ATOM 708 C C . PRO A 1 93 ? -2.301 5.873 -16.702 1.00 83.75 93 PRO A C 1
ATOM 710 O O . PRO A 1 93 ? -3.155 6.669 -16.311 1.00 83.75 93 PRO A O 1
ATOM 713 N N . HIS A 1 94 ? -2.434 4.560 -16.493 1.00 80.62 94 HIS A N 1
ATOM 714 C CA . HIS A 1 94 ? -3.638 3.914 -15.988 1.00 80.62 94 HIS A CA 1
ATOM 715 C C . HIS A 1 94 ? -3.313 2.891 -14.893 1.00 80.62 94 HIS A C 1
ATOM 717 O O . HIS A 1 94 ? -2.875 1.779 -15.177 1.00 80.62 94 HIS A O 1
ATOM 723 N N . ILE A 1 95 ? -3.590 3.251 -13.636 1.00 82.50 95 ILE A N 1
ATOM 724 C CA . ILE A 1 95 ? -3.322 2.394 -12.463 1.00 82.50 95 ILE A CA 1
ATOM 725 C C . ILE A 1 95 ? -4.299 1.210 -12.369 1.00 82.50 95 ILE A C 1
ATOM 727 O O . ILE A 1 95 ? -3.974 0.191 -11.771 1.00 82.50 95 ILE A O 1
ATOM 731 N N . HIS A 1 96 ? -5.480 1.297 -12.987 1.00 82.62 96 HIS A N 1
ATOM 732 C CA . HIS A 1 96 ? -6.504 0.249 -12.879 1.00 82.62 96 HIS A CA 1
ATOM 733 C C . HIS A 1 96 ? -6.059 -1.122 -13.423 1.00 82.62 96 HIS A C 1
ATOM 735 O O . HIS A 1 96 ? -6.570 -2.133 -12.957 1.00 82.62 96 HIS A O 1
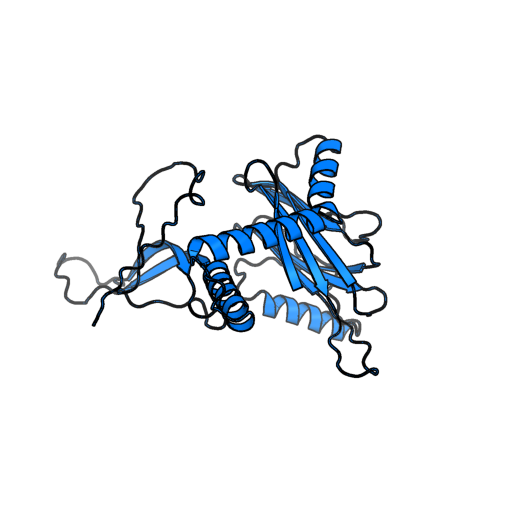ATOM 741 N N . ASN A 1 97 ? -5.080 -1.164 -14.336 1.00 85.25 97 ASN A N 1
ATOM 742 C CA . ASN A 1 97 ? -4.517 -2.404 -14.887 1.00 85.25 97 ASN A CA 1
ATOM 743 C C . ASN A 1 97 ? -3.261 -2.892 -14.144 1.00 85.25 97 ASN A C 1
ATOM 745 O O . ASN A 1 97 ? -2.571 -3.785 -14.630 1.00 85.25 97 ASN A O 1
ATOM 749 N N . LEU A 1 98 ? -2.920 -2.319 -12.983 1.00 89.75 98 LEU A N 1
ATOM 750 C CA . LEU A 1 98 ? -1.697 -2.687 -12.262 1.00 89.75 98 LEU A CA 1
ATOM 751 C C . LEU A 1 98 ? -1.649 -4.182 -11.915 1.00 89.75 98 LEU A C 1
ATOM 753 O O . LEU A 1 98 ? -0.590 -4.796 -12.005 1.00 89.75 98 LEU A O 1
ATOM 757 N N . THR A 1 99 ? -2.789 -4.781 -11.565 1.00 90.50 99 THR A N 1
ATOM 758 C CA . THR A 1 99 ? -2.876 -6.222 -11.295 1.00 90.50 99 THR A CA 1
ATOM 759 C C . THR A 1 99 ? -2.467 -7.053 -12.507 1.00 90.50 99 THR A C 1
ATOM 761 O O . THR A 1 99 ? -1.662 -7.969 -12.353 1.00 90.50 99 THR A O 1
ATOM 764 N N . ASP A 1 100 ? -2.954 -6.706 -13.699 1.00 91.88 100 ASP A N 1
ATOM 765 C CA . ASP A 1 100 ? -2.631 -7.425 -14.934 1.00 91.88 100 ASP A CA 1
ATOM 766 C C . ASP A 1 100 ? -1.139 -7.295 -15.269 1.00 91.88 100 ASP A C 1
ATOM 768 O O . ASP A 1 100 ? -0.491 -8.285 -15.602 1.00 91.88 100 ASP A O 1
ATOM 772 N N . LEU A 1 101 ? -0.568 -6.094 -15.099 1.00 92.94 101 LEU A N 1
ATOM 773 C CA . LEU A 1 101 ? 0.862 -5.839 -15.317 1.00 92.94 101 LEU A CA 1
ATOM 774 C C . LEU A 1 101 ? 1.744 -6.680 -14.385 1.00 92.94 101 LEU A C 1
ATOM 776 O O . LEU A 1 101 ? 2.723 -7.284 -14.825 1.00 92.94 101 LEU A O 1
ATOM 780 N N . VAL A 1 102 ? 1.380 -6.759 -13.103 1.00 93.44 102 VAL A N 1
ATOM 781 C CA . VAL A 1 102 ? 2.107 -7.564 -12.111 1.00 93.44 102 VAL A CA 1
ATOM 782 C C . VAL A 1 102 ? 1.967 -9.057 -12.406 1.00 93.44 102 VAL A C 1
ATOM 784 O O . VAL A 1 102 ? 2.957 -9.782 -12.360 1.00 93.44 102 VAL A O 1
ATOM 787 N N . GLN A 1 103 ? 0.766 -9.531 -12.748 1.00 94.00 103 GLN A N 1
ATOM 788 C CA . GLN A 1 103 ? 0.546 -10.937 -13.097 1.00 94.00 103 GLN A CA 1
ATOM 789 C C . GLN A 1 103 ? 1.309 -11.346 -14.356 1.00 94.00 103 GLN A C 1
ATOM 791 O O . GLN A 1 103 ? 1.891 -12.429 -14.383 1.00 94.00 103 GLN A O 1
ATOM 796 N N . GLN A 1 104 ? 1.348 -10.482 -15.371 1.00 94.75 104 GLN A N 1
ATOM 797 C CA . GLN A 1 104 ? 2.132 -10.716 -16.579 1.00 94.75 104 GLN A CA 1
ATOM 798 C C . GLN A 1 104 ? 3.629 -10.795 -16.258 1.00 94.75 104 GLN A C 1
ATOM 800 O O . GLN A 1 104 ? 4.293 -11.734 -16.692 1.00 94.75 104 GLN A O 1
ATOM 805 N N . ASN A 1 105 ? 4.151 -9.863 -15.452 1.00 95.00 105 ASN A N 1
ATOM 806 C CA . ASN A 1 105 ? 5.551 -9.882 -15.027 1.00 95.00 105 ASN A CA 1
ATOM 807 C C . ASN A 1 105 ? 5.906 -11.187 -14.290 1.00 95.00 105 ASN A C 1
ATOM 809 O O . ASN A 1 105 ? 6.865 -11.863 -14.660 1.00 95.00 105 ASN A O 1
ATOM 813 N N . LEU A 1 106 ? 5.091 -11.588 -13.309 1.00 93.56 106 LEU A N 1
ATOM 814 C CA . LEU A 1 106 ? 5.282 -12.837 -12.566 1.00 93.56 106 LEU A CA 1
ATOM 815 C C . LEU A 1 106 ? 5.183 -14.070 -13.476 1.00 93.56 106 LEU A C 1
ATOM 817 O O . LEU A 1 106 ? 5.980 -14.997 -13.344 1.00 93.56 106 LEU A O 1
ATOM 821 N N . GLY A 1 107 ? 4.229 -14.086 -14.411 1.00 93.75 107 GLY A N 1
ATOM 822 C CA . GLY A 1 107 ? 4.068 -15.166 -15.386 1.00 93.75 107 GLY A CA 1
ATOM 823 C C . GLY A 1 107 ? 5.307 -15.342 -16.264 1.00 93.75 107 GLY A C 1
ATOM 824 O O . GLY A 1 107 ? 5.800 -16.462 -16.415 1.00 93.75 107 GLY A O 1
ATOM 825 N N . ASP A 1 108 ? 5.864 -14.236 -16.761 1.00 94.50 108 ASP A N 1
ATOM 826 C CA . ASP A 1 108 ? 7.105 -14.231 -17.536 1.00 94.50 108 ASP A CA 1
ATOM 827 C C . ASP A 1 108 ? 8.295 -14.750 -16.713 1.00 94.50 108 ASP A C 1
ATOM 829 O O . ASP A 1 108 ? 9.120 -15.506 -17.232 1.00 94.50 108 ASP A O 1
ATOM 833 N N . GLN A 1 109 ? 8.395 -14.372 -15.434 1.00 94.25 109 GLN A N 1
ATOM 834 C CA . GLN A 1 109 ? 9.467 -14.817 -14.533 1.00 94.25 109 GLN A CA 1
ATOM 835 C C . GLN A 1 109 ? 9.377 -16.315 -14.224 1.00 94.25 109 GLN A C 1
ATOM 837 O O . GLN A 1 109 ? 10.382 -17.028 -14.293 1.00 94.25 109 GLN A O 1
ATOM 842 N N . VAL A 1 110 ? 8.168 -16.831 -13.990 1.00 92.94 110 VAL A N 1
ATOM 843 C CA . VAL A 1 110 ? 7.937 -18.271 -13.821 1.00 92.94 110 VAL A CA 1
ATOM 844 C C . VAL A 1 110 ? 8.277 -19.025 -15.106 1.00 92.94 110 VAL A C 1
ATOM 846 O O . VAL A 1 110 ? 8.938 -20.059 -15.046 1.00 92.94 110 VAL A O 1
ATOM 849 N N . GLN A 1 111 ? 7.889 -18.508 -16.273 1.00 93.81 111 GLN A N 1
ATOM 850 C CA . GLN A 1 111 ? 8.166 -19.169 -17.547 1.00 93.81 111 GLN A CA 1
ATOM 851 C C . GLN A 1 111 ? 9.663 -19.189 -17.890 1.00 93.81 111 GLN A C 1
ATOM 853 O O . GLN A 1 111 ? 10.160 -20.191 -18.402 1.00 93.81 111 GLN A O 1
ATOM 858 N N . LYS A 1 112 ? 10.383 -18.093 -17.624 1.00 93.56 112 LYS A N 1
ATOM 859 C CA . LYS A 1 112 ? 11.806 -17.944 -17.973 1.00 93.56 112 LYS A CA 1
ATOM 860 C C . LYS A 1 112 ? 12.741 -18.586 -16.951 1.00 93.56 112 LYS A C 1
ATOM 862 O O . LYS A 1 112 ? 13.747 -19.171 -17.341 1.00 93.56 112 LYS A O 1
ATOM 867 N N . PHE A 1 113 ? 12.422 -18.471 -15.662 1.00 92.25 113 PHE A N 1
ATOM 868 C CA . PHE A 1 113 ? 13.337 -18.817 -14.569 1.00 92.25 113 PHE A CA 1
ATOM 869 C C . PHE A 1 113 ? 12.762 -19.827 -13.570 1.00 92.25 113 PHE A C 1
ATOM 871 O O . PHE A 1 113 ? 13.492 -20.292 -12.696 1.00 92.25 113 PHE A O 1
ATOM 878 N N . GLY A 1 114 ? 11.477 -20.184 -13.673 1.00 88.44 114 GLY A N 1
ATOM 879 C CA . GLY A 1 114 ? 10.825 -21.118 -12.750 1.00 88.44 114 GLY A CA 1
ATOM 880 C C . GLY A 1 114 ? 10.604 -20.553 -11.345 1.00 88.44 114 GLY A C 1
ATOM 881 O O . GLY A 1 114 ? 10.432 -21.328 -10.407 1.00 88.44 114 GLY A O 1
ATOM 882 N N . ARG A 1 115 ? 10.638 -19.223 -11.176 1.00 86.19 115 ARG A N 1
ATOM 883 C CA . ARG A 1 115 ? 10.523 -18.548 -9.875 1.00 86.19 115 ARG A CA 1
ATOM 884 C C . ARG A 1 115 ? 9.355 -17.570 -9.862 1.00 86.19 115 ARG A C 1
ATOM 886 O O . ARG A 1 115 ? 9.171 -16.815 -10.811 1.00 86.19 115 ARG A O 1
ATOM 893 N N . LEU A 1 116 ? 8.590 -17.570 -8.770 1.00 88.75 116 LEU A N 1
ATOM 894 C CA . LEU A 1 116 ? 7.494 -16.625 -8.540 1.00 88.75 116 LEU A CA 1
ATOM 895 C C . LEU A 1 116 ? 8.026 -15.361 -7.846 1.00 88.75 116 LEU A C 1
ATOM 897 O O . LEU A 1 116 ? 7.746 -15.108 -6.675 1.00 88.75 116 LEU A O 1
ATOM 901 N N . GLN A 1 117 ? 8.830 -14.594 -8.572 1.00 91.56 117 GLN A N 1
ATOM 902 C CA . GLN A 1 117 ? 9.410 -13.335 -8.109 1.00 91.56 117 GLN A CA 1
ATOM 903 C C . GLN A 1 117 ? 9.236 -12.253 -9.172 1.00 91.56 117 GLN A C 1
ATOM 905 O O . GLN A 1 117 ? 9.134 -12.575 -10.355 1.00 91.56 117 GLN A O 1
ATOM 910 N N . LEU A 1 118 ? 9.194 -10.988 -8.757 1.00 92.88 118 LEU A N 1
ATOM 911 C CA . LEU A 1 118 ? 9.267 -9.852 -9.671 1.00 92.88 118 LEU A CA 1
ATOM 912 C C . LEU A 1 118 ? 10.620 -9.822 -10.397 1.00 92.88 118 LEU A C 1
ATOM 914 O O . LEU A 1 118 ? 11.598 -10.427 -9.960 1.00 92.88 118 LEU A O 1
ATOM 918 N N . SER A 1 119 ? 10.659 -9.132 -11.535 1.00 92.81 119 SER A N 1
ATOM 919 C CA . SER A 1 119 ? 11.794 -9.192 -12.460 1.00 92.81 119 SER A CA 1
ATOM 920 C C . SER A 1 119 ? 13.052 -8.437 -12.037 1.00 92.81 119 SER A C 1
ATOM 922 O O . SER A 1 119 ? 14.062 -8.576 -12.721 1.00 92.81 119 SER A O 1
ATOM 924 N N . ASP A 1 120 ? 12.997 -7.630 -10.977 1.00 92.69 120 ASP A N 1
ATOM 925 C CA . ASP A 1 120 ? 14.064 -6.708 -10.565 1.00 92.69 120 ASP A CA 1
ATOM 926 C C . ASP A 1 120 ? 14.488 -5.761 -11.695 1.00 92.69 120 ASP A C 1
ATOM 928 O O . ASP A 1 120 ? 15.663 -5.475 -11.917 1.00 92.69 120 ASP A O 1
ATOM 932 N N . THR A 1 121 ? 13.493 -5.278 -12.444 1.00 91.19 121 THR A N 1
ATOM 933 C CA . THR A 1 121 ? 13.679 -4.333 -13.549 1.00 91.19 121 THR A CA 1
ATOM 934 C C . THR A 1 121 ? 12.679 -3.192 -13.469 1.00 91.19 121 THR A C 1
ATOM 936 O O . THR A 1 121 ? 11.558 -3.360 -12.994 1.00 91.19 121 THR A O 1
ATOM 939 N N . SER A 1 122 ? 13.045 -2.036 -14.010 1.00 90.62 122 SER A N 1
ATOM 940 C CA . SER A 1 122 ? 12.164 -0.875 -14.116 1.00 90.62 122 SER A CA 1
ATOM 941 C C . SER A 1 122 ? 12.118 -0.386 -15.555 1.00 90.62 122 SER A C 1
ATOM 943 O O . SER A 1 122 ? 13.172 -0.208 -16.162 1.00 90.62 122 SER A O 1
ATOM 945 N N . ASP A 1 123 ? 10.921 -0.106 -16.075 1.00 90.12 123 ASP A N 1
ATOM 946 C CA . ASP A 1 123 ? 10.785 0.638 -17.329 1.00 90.12 123 ASP A CA 1
ATOM 947 C C . ASP A 1 123 ? 11.427 2.027 -17.191 1.00 90.12 123 ASP A C 1
ATOM 949 O O . ASP A 1 123 ? 11.425 2.633 -16.105 1.00 90.12 123 ASP A O 1
ATOM 953 N N . ASP A 1 124 ? 11.897 2.574 -18.313 1.00 87.56 124 ASP A N 1
ATOM 954 C CA . ASP A 1 124 ? 12.377 3.950 -18.388 1.00 87.56 124 ASP A CA 1
ATOM 955 C C . ASP A 1 124 ? 11.290 4.918 -17.906 1.00 87.56 124 ASP A C 1
ATOM 957 O O . ASP A 1 124 ? 10.159 4.934 -18.401 1.00 87.56 124 ASP A O 1
ATOM 961 N N . SER A 1 125 ? 11.640 5.784 -16.953 1.00 89.50 125 SER A N 1
ATOM 962 C CA . SER A 1 125 ? 10.736 6.785 -16.367 1.00 89.50 125 SER A CA 1
ATOM 963 C C . SER A 1 125 ? 9.474 6.217 -15.690 1.00 89.50 125 SER A C 1
ATOM 965 O O . SER A 1 125 ? 8.445 6.906 -15.643 1.00 89.50 125 SER A O 1
ATOM 967 N N . SER A 1 126 ? 9.548 4.984 -15.171 1.00 92.25 126 SER A N 1
ATOM 968 C CA . SER A 1 126 ? 8.470 4.314 -14.430 1.00 92.25 126 SER A CA 1
ATOM 969 C C . SER A 1 126 ? 7.802 5.237 -13.418 1.00 92.25 126 SER A C 1
ATOM 971 O O . SER A 1 126 ? 8.459 5.828 -12.564 1.00 92.25 126 SER A O 1
ATOM 973 N N . ASN A 1 127 ? 6.481 5.366 -13.519 1.00 91.56 127 ASN A N 1
ATOM 974 C CA . ASN A 1 127 ? 5.675 6.140 -12.575 1.00 91.56 127 ASN A CA 1
ATOM 975 C C . ASN A 1 127 ? 5.000 5.251 -11.527 1.00 91.56 127 ASN A C 1
ATOM 977 O O . ASN A 1 127 ? 4.336 5.770 -10.634 1.00 91.56 127 ASN A O 1
ATOM 981 N N . ILE A 1 128 ? 5.153 3.930 -11.630 1.00 93.25 128 ILE A N 1
ATOM 982 C CA . ILE A 1 128 ? 4.704 2.969 -10.629 1.00 93.25 128 ILE A CA 1
ATOM 983 C C . ILE A 1 128 ? 5.864 2.039 -10.296 1.00 93.25 128 ILE A C 1
ATOM 985 O O . ILE A 1 128 ? 6.509 1.515 -11.198 1.00 93.25 128 ILE A O 1
ATOM 989 N N . LEU A 1 129 ? 6.098 1.813 -9.008 1.00 93.38 129 LEU A N 1
ATOM 990 C CA . LEU A 1 129 ? 7.018 0.804 -8.496 1.00 93.38 129 LEU A CA 1
ATOM 991 C C . LEU A 1 129 ? 6.224 -0.189 -7.657 1.00 93.38 129 LEU A C 1
ATOM 993 O O . LEU A 1 129 ? 5.501 0.211 -6.745 1.00 93.38 129 LEU A O 1
ATOM 997 N N . VAL A 1 130 ? 6.358 -1.473 -7.964 1.00 93.69 130 VAL A N 1
ATOM 998 C CA . VAL A 1 130 ? 5.793 -2.573 -7.181 1.00 93.69 130 VAL A CA 1
ATOM 999 C C . VAL A 1 130 ? 6.940 -3.310 -6.519 1.00 93.69 130 VAL A C 1
ATOM 1001 O O . VAL A 1 130 ? 7.930 -3.617 -7.174 1.00 93.69 130 VAL A O 1
ATOM 1004 N N . PHE A 1 131 ? 6.791 -3.607 -5.237 1.00 91.50 131 PHE A N 1
ATOM 1005 C CA . PHE A 1 131 ? 7.752 -4.356 -4.447 1.00 91.50 131 PHE A CA 1
ATOM 1006 C C . PHE A 1 131 ? 7.090 -5.632 -3.943 1.00 91.50 131 PHE A C 1
ATOM 1008 O O . PHE A 1 131 ? 5.955 -5.610 -3.464 1.00 91.50 131 PHE A O 1
ATOM 1015 N N . GLN A 1 132 ? 7.815 -6.735 -4.045 1.00 89.88 132 GLN A N 1
ATOM 1016 C CA . GLN A 1 132 ? 7.480 -8.034 -3.497 1.00 89.88 132 GLN A CA 1
ATOM 1017 C C . GLN A 1 132 ? 8.439 -8.316 -2.352 1.00 89.88 132 GLN A C 1
ATOM 1019 O O . GLN A 1 132 ? 9.641 -8.425 -2.562 1.00 89.88 132 GLN A O 1
ATOM 1024 N N . VAL A 1 133 ? 7.897 -8.471 -1.153 1.00 86.31 133 VAL A N 1
ATOM 1025 C CA . VAL A 1 133 ? 8.651 -8.820 0.046 1.00 86.31 133 VAL A CA 1
ATOM 1026 C C . VAL A 1 133 ? 8.331 -10.250 0.437 1.00 86.31 133 VAL A C 1
ATOM 1028 O O . VAL A 1 133 ? 7.172 -10.608 0.672 1.00 86.31 133 VAL A O 1
ATOM 1031 N N . GLY A 1 134 ? 9.372 -11.066 0.500 1.00 78.44 134 GLY A N 1
ATOM 1032 C CA . GLY A 1 134 ? 9.364 -12.392 1.096 1.00 78.44 134 GLY A CA 1
ATOM 1033 C C . GLY A 1 134 ? 10.371 -12.471 2.238 1.00 78.44 134 GLY A C 1
ATOM 1034 O O . GLY A 1 134 ? 11.192 -11.582 2.435 1.00 78.44 134 GLY A O 1
ATOM 1035 N N . ASN A 1 135 ? 10.313 -13.556 3.000 1.00 71.88 135 ASN A N 1
ATOM 1036 C CA . ASN A 1 135 ? 11.398 -13.935 3.900 1.00 71.88 135 ASN A CA 1
ATOM 1037 C C . ASN A 1 135 ? 12.331 -14.893 3.143 1.00 71.88 135 ASN A C 1
ATOM 1039 O O . ASN A 1 135 ? 11.829 -15.801 2.475 1.00 71.88 135 ASN A O 1
ATOM 1043 N N . LEU A 1 136 ? 13.650 -14.735 3.290 1.00 61.19 136 LEU A N 1
ATOM 1044 C CA . LEU A 1 136 ? 14.677 -15.550 2.619 1.00 61.19 136 LEU A CA 1
ATOM 1045 C C . LEU A 1 136 ? 14.517 -17.069 2.878 1.00 61.19 136 LEU A C 1
ATOM 1047 O O . LEU A 1 136 ? 14.965 -17.905 2.098 1.00 61.19 136 LEU A O 1
ATOM 1051 N N . GLY A 1 137 ? 13.857 -17.448 3.978 1.00 60.56 137 GLY A N 1
ATOM 1052 C CA . GLY A 1 137 ? 13.540 -18.836 4.326 1.00 60.56 137 GLY A CA 1
ATOM 1053 C C . GLY A 1 137 ? 12.142 -19.312 3.915 1.00 60.56 137 GLY A C 1
ATOM 1054 O O . GLY A 1 137 ? 11.770 -20.433 4.264 1.00 60.56 137 GLY A O 1
ATOM 1055 N N . GLY A 1 138 ? 11.333 -18.474 3.255 1.00 59.34 138 GLY A N 1
ATOM 1056 C CA . GLY A 1 138 ? 9.946 -18.781 2.886 1.00 59.34 138 GLY A CA 1
ATOM 1057 C C . GLY A 1 138 ? 9.029 -19.060 4.083 1.00 59.34 138 GLY A C 1
ATOM 1058 O O . GLY A 1 138 ? 8.010 -19.735 3.935 1.00 59.34 138 GLY A O 1
ATOM 1059 N N . ARG A 1 139 ? 9.406 -18.592 5.279 1.00 60.31 139 ARG A N 1
ATOM 1060 C CA . ARG A 1 139 ? 8.733 -18.903 6.544 1.00 60.31 139 ARG A CA 1
ATOM 1061 C C . ARG A 1 139 ? 7.981 -17.695 7.086 1.00 60.31 139 ARG A C 1
ATOM 1063 O O . ARG A 1 139 ? 8.503 -16.590 7.170 1.00 60.31 139 ARG A O 1
ATOM 1070 N N . ILE A 1 140 ? 6.744 -17.961 7.481 1.00 66.69 140 ILE A N 1
ATOM 1071 C CA . ILE A 1 140 ? 5.919 -17.117 8.342 1.00 66.69 140 ILE A CA 1
ATOM 1072 C C . ILE A 1 140 ? 6.204 -17.559 9.792 1.00 66.69 140 ILE A C 1
ATOM 1074 O O . ILE A 1 140 ? 6.332 -18.768 10.015 1.00 66.69 140 ILE A O 1
ATOM 1078 N N . PRO A 1 141 ? 6.259 -16.653 10.784 1.00 69.38 141 PRO A N 1
ATOM 1079 C CA . PRO A 1 141 ? 5.956 -15.223 10.707 1.00 69.38 141 PRO A CA 1
ATOM 1080 C C . PRO A 1 141 ? 7.150 -14.339 10.329 1.00 69.38 141 PRO A C 1
ATOM 1082 O O . PRO A 1 141 ? 8.288 -14.669 10.641 1.00 69.38 141 PRO A O 1
ATOM 1085 N N . PHE A 1 142 ? 6.859 -13.198 9.699 1.00 75.12 142 PHE A N 1
ATOM 1086 C CA . PHE A 1 142 ? 7.804 -12.087 9.547 1.00 75.12 142 PHE A CA 1
ATOM 1087 C C . PHE A 1 142 ? 7.083 -10.751 9.754 1.00 75.12 142 PHE A C 1
ATOM 1089 O O . PHE A 1 142 ? 5.877 -10.633 9.489 1.00 75.12 142 PHE A O 1
ATOM 1096 N N . ARG A 1 143 ? 7.821 -9.745 10.232 1.00 81.62 143 ARG A N 1
ATOM 1097 C CA . ARG A 1 143 ? 7.314 -8.390 10.472 1.00 81.62 143 ARG A CA 1
ATOM 1098 C C . ARG A 1 143 ? 8.163 -7.360 9.742 1.00 81.62 143 ARG A C 1
ATOM 1100 O O . ARG A 1 143 ? 9.390 -7.406 9.761 1.00 81.62 143 ARG A O 1
ATOM 1107 N N . THR A 1 144 ? 7.506 -6.377 9.143 1.00 85.19 144 THR A N 1
ATOM 1108 C CA . THR A 1 144 ? 8.190 -5.251 8.509 1.00 85.19 144 THR A CA 1
ATOM 1109 C C . THR A 1 144 ? 7.458 -3.944 8.759 1.00 85.19 144 THR A C 1
ATOM 1111 O O . THR A 1 144 ? 6.228 -3.918 8.828 1.00 85.19 144 THR A O 1
ATOM 1114 N N . ASP A 1 145 ? 8.229 -2.871 8.887 1.00 88.50 145 ASP A N 1
ATOM 1115 C CA . ASP A 1 145 ? 7.742 -1.511 9.012 1.00 88.50 145 ASP A CA 1
ATOM 1116 C C . ASP A 1 145 ? 8.118 -0.729 7.743 1.00 88.50 145 ASP A C 1
ATOM 1118 O O . ASP A 1 145 ? 9.265 -0.732 7.296 1.00 88.50 145 ASP A O 1
ATOM 1122 N N . LEU A 1 146 ? 7.137 -0.051 7.159 1.00 89.38 146 LEU A N 1
ATOM 1123 C CA . LEU A 1 146 ? 7.279 0.821 6.004 1.00 89.38 146 LEU A CA 1
ATOM 1124 C C . LEU A 1 146 ? 7.165 2.271 6.476 1.00 89.38 146 LEU A C 1
ATOM 1126 O O . LEU A 1 146 ? 6.151 2.645 7.059 1.00 89.38 146 LEU A O 1
ATOM 1130 N N . ALA A 1 147 ? 8.172 3.097 6.215 1.00 89.81 147 ALA A N 1
ATOM 1131 C CA . ALA A 1 147 ? 8.189 4.495 6.629 1.00 89.81 147 ALA A CA 1
ATOM 1132 C C . ALA A 1 147 ? 8.300 5.430 5.422 1.00 89.81 147 ALA A C 1
ATOM 1134 O O . ALA A 1 147 ? 9.289 5.421 4.691 1.00 89.81 147 ALA A O 1
ATOM 1135 N N . PHE A 1 148 ? 7.287 6.268 5.229 1.00 89.94 148 PHE A N 1
ATOM 1136 C CA . PHE A 1 148 ? 7.299 7.380 4.289 1.00 89.94 148 PHE A CA 1
ATOM 1137 C C . PHE A 1 148 ? 7.699 8.657 5.026 1.00 89.94 148 PHE A C 1
ATOM 1139 O O . PHE A 1 148 ? 7.027 9.058 5.977 1.00 89.94 148 PHE A O 1
ATOM 1146 N N . ILE A 1 149 ? 8.768 9.309 4.573 1.00 88.06 149 ILE A N 1
ATOM 1147 C CA . ILE A 1 149 ? 9.285 10.546 5.164 1.00 88.06 149 ILE A CA 1
ATOM 1148 C C . ILE A 1 149 ? 9.298 11.629 4.097 1.00 88.06 149 ILE A C 1
ATOM 1150 O O . ILE A 1 149 ? 9.929 11.465 3.056 1.00 88.06 149 ILE A O 1
ATOM 1154 N N . SER A 1 150 ? 8.649 12.760 4.366 1.00 87.06 150 SER A N 1
ATOM 1155 C CA . SER A 1 150 ? 8.691 13.933 3.480 1.00 87.06 150 SER A CA 1
ATOM 1156 C C . SER A 1 150 ? 9.634 15.025 3.995 1.00 87.06 150 SER A C 1
ATOM 1158 O O . SER A 1 150 ? 10.024 15.058 5.165 1.00 87.06 150 SER A O 1
ATOM 1160 N N . GLY A 1 151 ? 10.015 15.956 3.122 1.00 80.62 151 GLY A N 1
ATOM 1161 C CA . GLY A 1 151 ? 10.993 17.001 3.415 1.00 80.62 151 GLY A CA 1
ATOM 1162 C C . GLY A 1 151 ? 12.381 16.423 3.675 1.00 80.62 151 GLY A C 1
ATOM 1163 O O . GLY A 1 151 ? 12.950 16.656 4.741 1.00 80.62 151 GLY A O 1
ATOM 1164 N N . THR A 1 152 ? 12.896 15.635 2.731 1.00 73.00 152 THR A N 1
ATOM 1165 C CA . THR A 1 152 ? 14.184 14.938 2.875 1.00 73.00 152 THR A CA 1
ATOM 1166 C C . THR A 1 152 ? 15.407 15.777 2.519 1.00 73.00 152 THR A C 1
ATOM 1168 O O . THR A 1 152 ? 16.528 15.313 2.672 1.00 73.00 152 THR A O 1
ATOM 1171 N N . ASP A 1 153 ? 15.213 17.054 2.187 1.00 69.50 153 ASP A N 1
ATOM 1172 C CA . ASP A 1 153 ? 16.289 18.039 1.996 1.00 69.50 153 ASP A CA 1
ATOM 1173 C C . ASP A 1 153 ? 16.950 18.479 3.331 1.00 69.50 153 ASP A C 1
ATOM 1175 O O . ASP A 1 153 ? 17.653 19.487 3.392 1.00 69.50 153 ASP A O 1
ATOM 1179 N N . LEU A 1 154 ? 16.670 17.770 4.431 1.00 60.94 154 LEU A N 1
ATOM 1180 C CA . LEU A 1 154 ? 17.148 18.053 5.784 1.00 60.94 154 LEU A CA 1
ATOM 1181 C C . LEU A 1 154 ? 18.402 17.232 6.119 1.00 60.94 154 LEU A C 1
ATOM 1183 O O . LEU A 1 154 ? 18.627 16.163 5.564 1.00 60.94 154 LEU A O 1
ATOM 1187 N N . GLU A 1 155 ? 19.173 17.711 7.100 1.00 69.75 155 GLU A N 1
ATOM 1188 C CA . GLU A 1 155 ? 20.326 17.003 7.672 1.00 69.75 155 GLU A CA 1
ATOM 1189 C C . GLU A 1 155 ? 20.027 15.523 7.967 1.00 69.75 155 GLU A C 1
ATOM 1191 O O . GLU A 1 155 ? 19.020 15.195 8.606 1.00 69.75 155 GLU A O 1
ATOM 1196 N N . ASN A 1 156 ? 20.948 14.636 7.573 1.00 72.75 156 ASN A N 1
ATOM 1197 C CA . ASN A 1 156 ? 20.801 13.180 7.699 1.00 72.75 156 ASN A CA 1
ATOM 1198 C C . ASN A 1 156 ? 20.455 12.723 9.126 1.00 72.75 156 ASN A C 1
ATOM 1200 O O . ASN A 1 156 ? 19.689 11.778 9.302 1.00 72.75 156 ASN A O 1
ATOM 1204 N N . SER A 1 157 ? 20.969 13.404 10.155 1.00 74.31 157 SER A N 1
ATOM 1205 C CA . SER A 1 157 ? 20.670 13.088 11.559 1.00 74.31 157 SER A CA 1
ATOM 1206 C C . SER A 1 157 ? 19.188 13.261 11.905 1.00 74.31 157 SER A C 1
ATOM 1208 O O . SER A 1 157 ? 18.614 12.412 12.583 1.00 74.31 157 SER A O 1
ATOM 1210 N N . ARG A 1 158 ? 18.533 14.304 11.378 1.00 80.25 158 ARG A N 1
ATOM 1211 C CA . ARG A 1 158 ? 17.093 14.544 11.579 1.00 80.25 158 ARG A CA 1
ATOM 1212 C C . ARG A 1 158 ? 16.234 13.529 10.835 1.00 80.25 158 ARG A C 1
ATOM 1214 O O . ARG A 1 158 ? 15.151 13.185 11.299 1.00 80.25 158 ARG A O 1
ATOM 1221 N N . LEU A 1 159 ? 16.699 13.057 9.679 1.00 80.62 159 LEU A N 1
ATOM 1222 C CA . LEU A 1 159 ? 16.018 11.992 8.945 1.00 80.62 159 LEU A CA 1
ATOM 1223 C C . LEU A 1 159 ? 16.051 10.674 9.714 1.00 80.62 159 LEU A C 1
ATOM 1225 O O . LEU A 1 159 ? 15.014 10.029 9.834 1.00 80.62 159 LEU A O 1
ATOM 1229 N N . GLN A 1 160 ? 17.197 10.318 10.293 1.00 82.88 160 GLN A N 1
ATOM 1230 C CA . GLN A 1 160 ? 17.333 9.109 11.111 1.00 82.88 160 GLN A CA 1
ATOM 1231 C C . GLN A 1 160 ? 16.487 9.167 12.392 1.00 82.88 160 GLN A C 1
ATOM 1233 O O . GLN A 1 160 ? 15.867 8.176 12.777 1.00 82.88 160 GLN A O 1
ATOM 1238 N N . GLU A 1 161 ? 16.388 10.334 13.031 1.00 85.88 161 GLU A N 1
ATOM 1239 C CA . GLU A 1 161 ? 15.508 10.528 14.190 1.00 85.88 161 GLU A CA 1
ATOM 1240 C C . GLU A 1 161 ? 14.029 10.316 13.820 1.00 85.88 161 GLU A C 1
ATOM 1242 O O . GLU A 1 161 ? 13.323 9.549 14.473 1.00 85.88 161 GLU A O 1
ATOM 1247 N N . ARG A 1 162 ? 13.563 10.916 12.718 1.00 86.19 162 ARG A N 1
ATOM 1248 C CA . ARG A 1 162 ? 12.182 10.737 12.234 1.00 86.19 162 ARG A CA 1
ATOM 1249 C C . ARG A 1 162 ? 11.905 9.292 11.828 1.00 86.19 162 ARG A C 1
ATOM 1251 O O . ARG A 1 162 ? 10.862 8.751 12.185 1.00 86.19 162 ARG A O 1
ATOM 1258 N N . LEU A 1 163 ? 12.851 8.655 11.143 1.00 86.75 163 LEU A N 1
ATOM 1259 C CA . LEU A 1 163 ? 12.753 7.257 10.735 1.00 86.75 163 LEU A CA 1
ATOM 1260 C C . LEU A 1 163 ? 12.648 6.319 11.941 1.00 86.75 163 LEU A C 1
ATOM 1262 O O . LEU A 1 163 ? 11.768 5.460 11.974 1.00 86.75 163 LEU A O 1
ATOM 1266 N N . SER A 1 164 ? 13.493 6.515 12.954 1.00 87.00 164 SER A N 1
ATOM 1267 C CA . SER A 1 164 ? 13.436 5.708 14.177 1.00 87.00 164 SER A CA 1
ATOM 1268 C C . SER A 1 164 ? 12.156 5.957 14.981 1.00 87.00 164 SER A C 1
ATOM 1270 O O . SER A 1 164 ? 11.625 5.023 15.575 1.00 87.00 164 SER A O 1
ATOM 1272 N N . SER A 1 165 ? 11.588 7.169 14.935 1.00 87.31 165 SER A N 1
ATOM 1273 C CA . SER A 1 165 ? 10.293 7.449 15.571 1.00 87.31 165 SER A CA 1
ATOM 1274 C C . SER A 1 165 ? 9.113 6.716 14.915 1.00 87.31 165 SER A C 1
ATOM 1276 O O . SER A 1 165 ? 8.124 6.440 15.590 1.00 87.31 165 SER A O 1
ATOM 1278 N N . LEU A 1 166 ? 9.232 6.374 13.626 1.00 86.00 166 LEU A N 1
ATOM 1279 C CA . LEU A 1 166 ? 8.181 5.772 12.794 1.00 86.00 166 LEU A CA 1
ATOM 1280 C C . LEU A 1 166 ? 8.369 4.275 12.552 1.00 86.00 166 LEU A C 1
ATOM 1282 O O . LEU A 1 166 ? 7.659 3.704 11.728 1.00 86.00 166 LEU A O 1
ATOM 1286 N N . THR A 1 167 ? 9.314 3.638 13.240 1.00 86.50 167 THR A N 1
ATOM 1287 C CA . THR A 1 167 ? 9.595 2.205 13.098 1.00 86.50 167 THR A CA 1
ATOM 1288 C C . THR A 1 167 ? 9.888 1.544 14.445 1.00 86.50 167 THR A C 1
ATOM 1290 O O . THR A 1 167 ? 10.039 2.201 15.480 1.00 86.50 167 THR A O 1
ATOM 1293 N N . GLY A 1 168 ? 9.906 0.213 14.459 1.00 86.94 168 GLY A N 1
ATOM 1294 C CA . GLY A 1 168 ? 10.298 -0.603 15.597 1.00 86.94 168 GLY A CA 1
ATOM 1295 C C . GLY A 1 168 ? 9.410 -0.414 16.828 1.00 86.94 168 GLY A C 1
ATOM 1296 O O . GLY A 1 168 ? 8.176 -0.467 16.774 1.00 86.94 168 GLY A O 1
ATOM 1297 N N . THR A 1 169 ? 10.051 -0.241 17.983 1.00 88.00 169 THR A N 1
ATOM 1298 C CA . THR A 1 169 ? 9.373 -0.089 19.278 1.00 88.00 169 THR A CA 1
ATOM 1299 C C . THR A 1 169 ? 8.630 1.237 19.397 1.00 88.00 169 THR A C 1
ATOM 1301 O O . THR A 1 169 ? 7.551 1.253 19.982 1.00 88.00 169 THR A O 1
ATOM 1304 N N . SER A 1 170 ? 9.148 2.321 18.806 1.00 88.81 170 SER A N 1
ATOM 1305 C CA . SER A 1 170 ? 8.484 3.630 18.810 1.00 88.81 170 SER A CA 1
ATOM 1306 C C . SER A 1 170 ? 7.129 3.552 18.111 1.00 88.81 170 SER A C 1
ATOM 1308 O O . SER A 1 170 ? 6.112 3.861 18.728 1.00 88.81 170 SER A O 1
ATOM 1310 N N . LEU A 1 171 ? 7.101 3.020 16.881 1.00 87.06 171 LEU A N 1
ATOM 1311 C CA . LEU A 1 171 ? 5.854 2.789 16.145 1.00 87.06 171 LEU A CA 1
ATOM 1312 C C . LEU A 1 171 ? 4.905 1.858 16.913 1.00 87.06 171 LEU A C 1
ATOM 1314 O O . LEU A 1 171 ? 3.706 2.094 16.970 1.00 87.06 171 LEU A O 1
ATOM 1318 N N . SER A 1 172 ? 5.430 0.796 17.531 1.00 86.38 172 SER A N 1
ATOM 1319 C CA . SER A 1 172 ? 4.596 -0.147 18.294 1.00 86.38 172 SER A CA 1
ATOM 1320 C C . SER A 1 172 ? 3.897 0.533 19.478 1.00 86.38 172 SER A C 1
ATOM 1322 O O . SER A 1 172 ? 2.692 0.370 19.651 1.00 86.38 172 SER A O 1
ATOM 1324 N N . ASN A 1 173 ? 4.633 1.334 20.251 1.00 89.94 173 ASN A N 1
ATOM 1325 C CA . ASN A 1 173 ? 4.087 2.058 21.398 1.00 89.94 173 ASN A CA 1
ATOM 1326 C C . ASN A 1 173 ? 3.036 3.079 20.962 1.00 89.94 173 ASN A C 1
ATOM 1328 O O . ASN A 1 173 ? 1.965 3.165 21.559 1.00 89.94 173 ASN A O 1
ATOM 1332 N N . GLN A 1 174 ? 3.325 3.827 19.900 1.00 88.94 174 GLN A N 1
ATOM 1333 C CA . GLN A 1 174 ? 2.404 4.828 19.388 1.00 88.94 174 GLN A CA 1
ATOM 1334 C C . GLN A 1 174 ? 1.108 4.196 18.838 1.00 88.94 174 GLN A C 1
ATOM 1336 O O . GLN A 1 174 ? 0.012 4.682 19.125 1.00 88.94 174 GLN A O 1
ATOM 1341 N N . LEU A 1 175 ? 1.189 3.051 18.148 1.00 87.12 175 LEU A N 1
ATOM 1342 C CA . LEU A 1 175 ? 0.011 2.289 17.720 1.00 87.12 175 LEU A CA 1
ATOM 1343 C C . LEU A 1 175 ? -0.840 1.809 18.907 1.00 87.12 175 LEU A C 1
ATOM 1345 O O . LEU A 1 175 ? -2.073 1.887 18.850 1.00 87.12 175 LEU A O 1
ATOM 1349 N N . ASP A 1 176 ? -0.210 1.342 19.987 1.00 89.94 176 ASP A N 1
ATOM 1350 C CA . ASP A 1 176 ? -0.911 0.932 21.209 1.00 89.94 176 ASP A CA 1
ATOM 1351 C C . ASP A 1 176 ? -1.591 2.124 21.902 1.00 89.94 176 ASP A C 1
ATOM 1353 O O . ASP A 1 176 ? -2.753 2.030 22.318 1.00 89.94 176 ASP A O 1
ATOM 1357 N N . GLU A 1 177 ? -0.919 3.275 21.959 1.00 91.75 177 GLU A N 1
ATOM 1358 C CA . GLU A 1 177 ? -1.494 4.529 22.452 1.00 91.75 177 GLU A CA 1
ATOM 1359 C C . GLU A 1 177 ? -2.692 4.973 21.605 1.00 91.75 177 GLU A C 1
ATOM 1361 O O . GLU A 1 177 ? -3.749 5.295 22.152 1.00 91.75 177 GLU A O 1
ATOM 1366 N N . LYS A 1 178 ? -2.583 4.926 20.271 1.00 89.62 178 LYS A N 1
ATOM 1367 C CA . LYS A 1 178 ? -3.670 5.291 19.349 1.00 89.62 178 LYS A CA 1
ATOM 1368 C C . LYS A 1 178 ? -4.860 4.350 19.449 1.00 89.62 178 LYS A C 1
ATOM 1370 O O . LYS A 1 178 ? -6.007 4.800 19.393 1.00 89.62 178 LYS A O 1
ATOM 1375 N N . LYS A 1 179 ? -4.614 3.056 19.647 1.00 90.62 179 LYS A N 1
ATOM 1376 C CA . LYS A 1 179 ? -5.668 2.071 19.905 1.00 90.62 179 LYS A CA 1
ATOM 1377 C C . LYS A 1 179 ? -6.407 2.379 21.207 1.00 90.62 179 LYS A C 1
ATOM 1379 O O . LYS A 1 179 ? -7.636 2.331 21.231 1.00 90.62 179 LYS A O 1
ATOM 1384 N N . LYS A 1 180 ? -5.681 2.740 22.269 1.00 92.62 180 LYS A N 1
ATOM 1385 C CA . LYS A 1 180 ? -6.282 3.162 23.540 1.00 92.62 180 LYS A CA 1
ATOM 1386 C C . LYS A 1 180 ? -7.079 4.461 23.386 1.00 92.62 180 LYS A C 1
ATOM 1388 O O . LYS A 1 180 ? -8.212 4.534 23.848 1.00 92.62 180 LYS A O 1
ATOM 1393 N N . GLU A 1 181 ? -6.535 5.447 22.674 1.00 93.12 181 GLU A N 1
ATOM 1394 C CA . GLU A 1 181 ? -7.217 6.714 22.384 1.00 93.12 181 GLU A CA 1
ATOM 1395 C C . GLU A 1 181 ? -8.532 6.485 21.618 1.00 93.12 181 GLU A C 1
ATOM 1397 O O . GLU A 1 181 ? -9.555 7.097 21.933 1.00 93.12 181 GLU A O 1
ATOM 1402 N N . PHE A 1 182 ? -8.529 5.581 20.632 1.00 92.06 182 PHE A N 1
ATOM 1403 C CA . PHE A 1 182 ? -9.737 5.169 19.917 1.00 92.06 182 PHE A CA 1
ATOM 1404 C C . PHE A 1 182 ? -10.757 4.516 20.856 1.00 92.06 182 PHE A C 1
ATOM 1406 O O . PHE 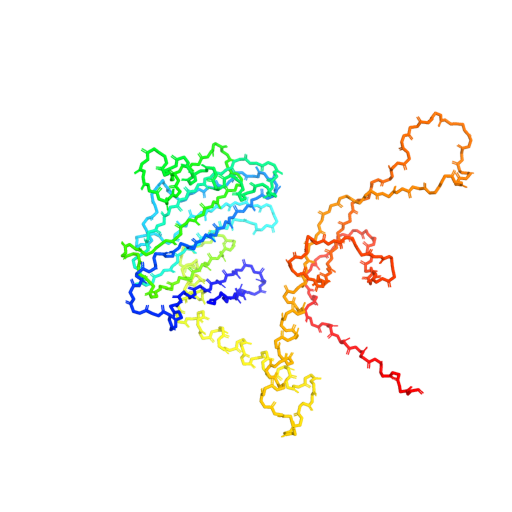A 1 182 ? -11.936 4.868 20.821 1.00 92.06 182 PHE A O 1
ATOM 1413 N N . ASP A 1 183 ? -10.311 3.594 21.708 1.00 91.06 183 ASP A N 1
ATOM 1414 C CA . ASP A 1 183 ? -11.172 2.893 22.656 1.00 91.06 183 ASP A CA 1
ATOM 1415 C C . ASP A 1 183 ? -11.835 3.845 23.661 1.00 91.06 183 ASP A C 1
ATOM 1417 O O . ASP A 1 183 ? -13.034 3.721 23.926 1.00 91.06 183 ASP A O 1
ATOM 1421 N N . ASP A 1 184 ? -11.079 4.813 24.178 1.00 91.44 184 ASP A N 1
ATOM 1422 C CA . ASP A 1 184 ? -11.574 5.830 25.106 1.00 91.44 184 ASP A CA 1
ATOM 1423 C C . ASP A 1 184 ? -12.552 6.786 24.406 1.00 91.44 184 ASP A C 1
ATOM 1425 O O . ASP A 1 184 ? -13.632 7.073 24.929 1.00 91.44 184 ASP A O 1
ATOM 1429 N N . LYS A 1 185 ? -12.243 7.218 23.175 1.00 91.75 185 LYS A N 1
ATOM 1430 C CA . LYS A 1 185 ? -13.163 8.021 22.352 1.00 91.75 185 LYS A CA 1
ATOM 1431 C C . LYS A 1 185 ? -14.461 7.278 22.057 1.00 91.75 185 LYS A C 1
ATOM 1433 O O . LYS A 1 185 ? -15.528 7.871 22.175 1.00 91.75 185 LYS A O 1
ATOM 1438 N N . PHE A 1 186 ? -14.391 5.993 21.717 1.00 90.81 186 PHE A N 1
ATOM 1439 C CA . PHE A 1 186 ? -15.575 5.178 21.461 1.00 90.81 186 PHE A CA 1
ATOM 1440 C C . PHE A 1 186 ? -16.476 5.108 22.703 1.00 90.81 186 PHE A C 1
ATOM 1442 O O . PHE A 1 186 ? -17.670 5.387 22.610 1.00 90.81 186 PHE A O 1
ATOM 1449 N N . LYS A 1 187 ? -15.903 4.825 23.881 1.00 89.44 187 LYS A N 1
ATOM 1450 C CA . LYS A 1 187 ? -16.650 4.814 25.151 1.00 89.44 187 LYS A CA 1
ATOM 1451 C C . LYS A 1 187 ? -17.324 6.154 25.440 1.00 89.44 187 LYS A C 1
ATOM 1453 O O . LYS A 1 187 ? -18.510 6.176 25.762 1.00 89.44 187 LYS A O 1
ATOM 1458 N N . ASN A 1 188 ? -16.588 7.252 25.269 1.00 89.31 188 ASN A N 1
ATOM 1459 C CA . ASN A 1 188 ? -17.081 8.602 25.539 1.00 89.31 188 ASN A CA 1
ATOM 1460 C C . ASN A 1 188 ? -18.170 9.046 24.550 1.00 89.31 188 ASN A C 1
ATOM 1462 O O . ASN A 1 188 ? -19.129 9.695 24.948 1.00 89.31 188 ASN A O 1
ATOM 1466 N N . CYS A 1 189 ? -18.044 8.717 23.262 1.00 89.44 189 CYS A N 1
ATOM 1467 C CA . CYS A 1 189 ? -19.018 9.127 22.247 1.00 89.44 189 CYS A CA 1
ATOM 1468 C C . CYS A 1 189 ? -20.351 8.381 22.361 1.00 89.44 189 CYS A C 1
ATOM 1470 O O . CYS A 1 189 ? -21.395 8.966 22.085 1.00 89.44 189 CYS A O 1
ATOM 1472 N N . PHE A 1 190 ? -20.316 7.104 22.746 1.00 87.50 190 PHE A N 1
ATOM 1473 C CA . PHE A 1 190 ? -21.511 6.263 22.834 1.00 87.50 190 PHE A CA 1
ATOM 1474 C C . PHE A 1 190 ? -22.056 6.123 24.260 1.00 87.50 190 PHE A C 1
ATOM 1476 O O . PHE A 1 190 ? -23.030 5.400 24.445 1.00 87.50 190 PHE A O 1
ATOM 1483 N N . ASN A 1 191 ? -21.462 6.817 25.244 1.00 84.44 191 ASN A N 1
ATOM 1484 C CA . ASN A 1 191 ? -21.839 6.759 26.662 1.00 84.44 191 ASN A CA 1
ATOM 1485 C C . ASN A 1 191 ? -22.079 5.320 27.133 1.00 84.44 191 ASN A C 1
ATOM 1487 O O . ASN A 1 191 ? -23.130 5.009 27.691 1.00 84.44 191 ASN A O 1
ATOM 1491 N N . LEU A 1 192 ? -21.128 4.430 26.838 1.00 79.56 192 LEU A N 1
ATOM 1492 C CA . LEU A 1 192 ? -21.284 3.011 27.141 1.00 79.56 192 LEU A CA 1
ATOM 1493 C C . LEU A 1 192 ? -21.416 2.833 28.657 1.00 79.56 192 LEU A C 1
ATOM 1495 O O . LEU A 1 192 ? -20.461 3.075 29.395 1.00 79.56 192 LEU A O 1
ATOM 1499 N N . THR A 1 193 ? -22.602 2.436 29.108 1.00 69.25 193 THR A N 1
ATOM 1500 C CA . THR A 1 193 ? -22.837 1.954 30.469 1.00 69.25 193 THR A CA 1
ATOM 1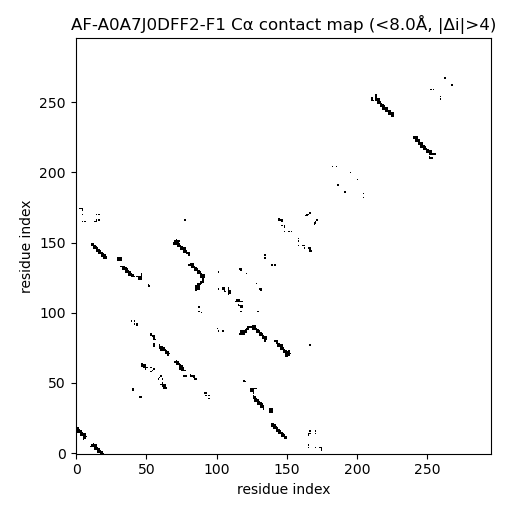501 C C . THR A 1 193 ? -22.324 0.518 30.585 1.00 69.25 193 THR A C 1
ATOM 1503 O O . THR A 1 193 ? -22.205 -0.191 29.582 1.00 69.25 193 THR A O 1
ATOM 1506 N N . ASP A 1 194 ? -22.053 0.058 31.808 1.00 67.12 194 ASP A N 1
ATOM 1507 C CA . ASP A 1 194 ? -21.579 -1.310 32.092 1.00 67.12 194 ASP A CA 1
ATOM 1508 C C . ASP A 1 194 ? -22.601 -2.422 31.732 1.00 67.12 194 ASP A C 1
ATOM 1510 O O . ASP A 1 194 ? -22.385 -3.592 32.037 1.00 67.12 194 ASP A O 1
ATOM 1514 N N . GLU A 1 195 ? -23.723 -2.082 31.086 1.00 72.19 195 GLU A N 1
ATOM 1515 C CA . GLU A 1 195 ? -24.795 -3.009 30.699 1.00 72.19 195 GLU A CA 1
ATOM 1516 C C . GLU A 1 195 ? -24.537 -3.737 29.368 1.00 72.19 195 GLU A C 1
ATOM 1518 O O . GLU A 1 195 ? -25.178 -4.750 29.089 1.00 72.19 195 GLU A O 1
ATOM 1523 N N . LEU A 1 196 ? -23.615 -3.243 28.534 1.00 79.56 196 LEU A N 1
ATOM 1524 C CA . LEU A 1 196 ? -23.294 -3.857 27.241 1.00 79.56 196 LEU A CA 1
ATOM 1525 C C . LEU A 1 196 ? -22.223 -4.941 27.386 1.00 79.56 196 LEU A C 1
ATOM 1527 O O . LEU A 1 196 ? -21.152 -4.715 27.952 1.00 79.56 196 LEU A O 1
ATOM 1531 N N . ASP A 1 197 ? -22.477 -6.110 26.799 1.00 85.88 197 ASP A N 1
ATOM 1532 C CA . ASP A 1 197 ? -21.500 -7.190 26.769 1.00 85.88 197 ASP A CA 1
ATOM 1533 C C . ASP A 1 197 ? -20.288 -6.845 25.877 1.00 85.88 197 ASP A C 1
ATOM 1535 O O . ASP A 1 197 ? -20.345 -6.027 24.949 1.00 85.88 197 ASP A O 1
ATOM 1539 N N . SER A 1 198 ? -19.158 -7.498 26.146 1.00 86.38 198 SER A N 1
ATOM 1540 C CA . SER A 1 198 ? -17.895 -7.229 25.453 1.00 86.38 198 SER A CA 1
ATOM 1541 C C . SER A 1 198 ? -17.943 -7.527 23.949 1.00 86.38 198 SER A C 1
ATOM 1543 O O . SER A 1 198 ? -17.224 -6.874 23.183 1.00 86.38 198 SER A O 1
ATOM 1545 N N . ALA A 1 199 ? -18.792 -8.460 23.503 1.00 88.12 199 ALA A N 1
ATOM 1546 C CA . ALA A 1 199 ? -18.952 -8.770 22.088 1.00 88.12 199 ALA A CA 1
ATOM 1547 C C . ALA A 1 199 ? -19.710 -7.646 21.370 1.00 88.12 199 ALA A C 1
ATOM 1549 O O . ALA A 1 199 ? -19.270 -7.211 20.306 1.00 88.12 199 ALA A O 1
ATOM 1550 N N . SER A 1 200 ? -20.768 -7.101 21.975 1.00 87.81 200 SER A N 1
ATOM 1551 C CA . SER A 1 200 ? -21.492 -5.928 21.463 1.00 87.81 200 SER A CA 1
ATOM 1552 C C . SER A 1 200 ? -20.586 -4.701 21.327 1.00 87.81 200 SER A C 1
ATOM 1554 O O . SER A 1 200 ? -20.585 -4.036 20.287 1.00 87.81 200 SER A O 1
ATOM 1556 N N . ILE A 1 201 ? -19.732 -4.443 22.323 1.00 88.19 201 ILE A N 1
ATOM 1557 C CA . ILE A 1 201 ? -18.742 -3.355 22.262 1.00 88.19 201 ILE A CA 1
ATOM 1558 C C . ILE A 1 201 ? -17.741 -3.591 21.122 1.00 88.19 201 ILE A C 1
ATOM 1560 O O . ILE A 1 201 ? -17.426 -2.667 20.368 1.00 88.19 201 ILE A O 1
ATOM 1564 N N . SER A 1 202 ? -17.247 -4.822 20.966 1.00 90.06 202 SER A N 1
ATOM 1565 C CA . SER A 1 202 ? -16.321 -5.184 19.887 1.00 90.06 202 SER A CA 1
ATOM 1566 C C . SER A 1 202 ? -16.953 -5.011 18.501 1.00 90.06 202 SER A C 1
ATOM 1568 O O . SER A 1 202 ? -16.348 -4.398 17.618 1.00 90.06 202 SER A O 1
ATOM 1570 N N . MET A 1 203 ? -18.199 -5.463 18.329 1.00 90.06 203 MET A N 1
ATOM 1571 C CA . MET A 1 203 ? -18.966 -5.297 17.093 1.00 90.06 203 MET A CA 1
ATOM 1572 C C . MET A 1 203 ? -19.193 -3.819 16.760 1.00 90.06 203 MET A C 1
ATOM 1574 O O . MET A 1 203 ? -18.969 -3.411 15.620 1.00 90.06 203 MET A O 1
ATOM 1578 N N . GLY A 1 204 ? -19.563 -2.996 17.745 1.00 90.19 204 GLY A N 1
ATOM 1579 C CA . GLY A 1 204 ? -19.739 -1.554 17.557 1.00 90.19 204 GLY A CA 1
ATOM 1580 C C . GLY A 1 204 ? -18.446 -0.851 17.131 1.00 90.19 204 GLY A C 1
ATOM 1581 O O . GLY A 1 204 ? -18.447 -0.075 16.171 1.00 90.19 204 GLY A O 1
ATOM 1582 N N . LYS A 1 205 ? -17.318 -1.178 17.774 1.00 91.44 205 LYS A N 1
ATOM 1583 C CA . LYS A 1 205 ? -15.993 -0.670 17.380 1.00 91.44 205 LYS A CA 1
ATOM 1584 C C . LYS A 1 205 ? -15.641 -1.066 15.949 1.00 91.44 205 LYS A C 1
ATOM 1586 O O . LYS A 1 205 ? -15.212 -0.215 15.173 1.00 91.44 205 LYS A O 1
ATOM 1591 N N . ALA A 1 206 ? -15.855 -2.332 15.586 1.00 90.00 206 ALA A N 1
ATOM 1592 C CA . ALA A 1 206 ? -15.598 -2.827 14.237 1.00 90.00 206 ALA A CA 1
ATOM 1593 C C . ALA A 1 206 ? -16.482 -2.129 13.190 1.00 90.00 206 ALA A C 1
ATOM 1595 O O . ALA A 1 206 ? -15.987 -1.754 12.129 1.00 90.00 206 ALA A O 1
ATOM 1596 N N . ALA A 1 207 ? -17.763 -1.893 13.490 1.00 88.94 207 ALA A N 1
ATOM 1597 C CA . ALA A 1 207 ? -18.682 -1.191 12.597 1.00 88.94 207 ALA A CA 1
ATOM 1598 C C . ALA A 1 207 ? -18.217 0.246 12.311 1.00 88.94 207 ALA A C 1
ATOM 1600 O O . ALA A 1 207 ? -18.122 0.643 11.148 1.00 88.94 207 ALA A O 1
ATOM 1601 N N . ILE A 1 208 ? -17.851 1.004 13.351 1.00 90.19 208 ILE A N 1
ATOM 1602 C CA . ILE A 1 208 ? -17.338 2.374 13.195 1.00 90.19 208 ILE A CA 1
ATOM 1603 C C . ILE A 1 208 ? -15.979 2.386 12.489 1.00 90.19 208 ILE A C 1
ATOM 1605 O O . ILE A 1 208 ? -15.771 3.197 11.587 1.00 90.19 208 ILE A O 1
ATOM 1609 N N . ALA A 1 209 ? -15.067 1.473 12.831 1.00 88.06 209 ALA A N 1
ATOM 1610 C CA . ALA A 1 209 ? -13.772 1.365 12.160 1.00 88.06 209 ALA A CA 1
ATOM 1611 C C . ALA A 1 209 ? -13.925 1.040 10.662 1.00 88.06 209 ALA A C 1
ATOM 1613 O O . ALA A 1 209 ? -13.246 1.633 9.821 1.00 88.06 209 ALA A O 1
ATOM 1614 N N . ASN A 1 210 ? -14.858 0.151 10.307 1.00 87.69 210 ASN A N 1
ATOM 1615 C CA . ASN A 1 210 ? -15.163 -0.178 8.916 1.00 87.69 210 ASN A CA 1
ATOM 1616 C C . ASN A 1 210 ? -15.753 1.015 8.160 1.00 87.69 210 ASN A C 1
ATOM 1618 O O . ASN A 1 210 ? -15.328 1.269 7.029 1.00 87.69 210 ASN A O 1
ATOM 1622 N N . LEU A 1 211 ? -16.670 1.756 8.794 1.00 86.62 211 LEU A N 1
ATOM 1623 C CA . LEU A 1 211 ? -17.279 2.969 8.248 1.00 86.62 211 LEU A CA 1
ATOM 1624 C C . LEU A 1 211 ? -16.225 4.049 7.975 1.00 86.62 211 LEU A C 1
ATOM 1626 O O . LEU A 1 211 ? -16.138 4.561 6.861 1.00 86.62 211 LEU A O 1
ATOM 1630 N N . LEU A 1 212 ? -15.388 4.358 8.971 1.00 87.81 212 LEU A N 1
ATOM 1631 C CA . LEU A 1 212 ? -14.341 5.375 8.861 1.00 87.81 212 LEU A CA 1
ATOM 1632 C C . LEU A 1 212 ? -13.263 4.979 7.852 1.00 87.81 212 LEU A C 1
ATOM 1634 O O . LEU A 1 212 ? -12.886 5.790 7.013 1.00 87.81 212 LEU A O 1
ATOM 1638 N N . GLY A 1 213 ? -12.813 3.723 7.861 1.00 83.19 213 GLY A N 1
ATOM 1639 C CA . GLY A 1 213 ? -11.874 3.243 6.846 1.00 83.19 213 GLY A CA 1
ATOM 1640 C C . GLY A 1 213 ? -12.501 3.102 5.451 1.00 83.19 213 GLY A C 1
ATOM 1641 O O . GLY A 1 213 ? -11.796 2.805 4.493 1.00 83.19 213 GLY A O 1
ATOM 1642 N N . GLY A 1 214 ? -13.827 3.231 5.335 1.00 81.56 214 GLY A N 1
ATOM 1643 C CA . GLY A 1 214 ? -14.550 3.286 4.067 1.00 81.56 214 GLY A CA 1
ATOM 1644 C C . GLY A 1 214 ? -14.605 4.692 3.469 1.00 81.56 214 GLY A C 1
ATOM 1645 O O . GLY A 1 214 ? -15.095 4.839 2.353 1.00 81.56 214 GLY A O 1
ATOM 1646 N N . ILE A 1 215 ? -14.126 5.722 4.176 1.00 84.50 215 ILE A N 1
ATOM 1647 C CA . ILE A 1 215 ? -13.997 7.072 3.622 1.00 84.50 215 ILE A CA 1
ATOM 1648 C C . ILE A 1 215 ? -12.958 7.035 2.499 1.00 84.50 215 ILE A C 1
ATOM 1650 O O . ILE A 1 215 ? -11.774 6.803 2.734 1.00 84.50 215 ILE A O 1
ATOM 1654 N N . GLY A 1 216 ? -13.417 7.269 1.274 1.00 79.06 216 GLY A N 1
ATOM 1655 C CA . GLY A 1 216 ? -12.596 7.334 0.075 1.00 79.06 216 GLY A CA 1
ATOM 1656 C C . GLY A 1 216 ? -12.509 8.754 -0.470 1.00 79.06 216 GLY A C 1
ATOM 1657 O O . GLY A 1 216 ? -13.441 9.553 -0.345 1.00 79.06 216 GLY A O 1
ATOM 1658 N N . TYR A 1 217 ? -11.382 9.049 -1.107 1.00 81.00 217 TYR A N 1
ATOM 1659 C CA . TYR A 1 217 ? -11.179 10.247 -1.909 1.00 81.00 217 TYR A CA 1
ATOM 1660 C C . TYR A 1 217 ? -11.229 9.867 -3.389 1.00 81.00 217 TYR A C 1
ATOM 1662 O O . TYR A 1 217 ? -10.630 8.875 -3.804 1.00 81.00 217 TYR A O 1
ATOM 1670 N N . SER A 1 218 ? -11.956 10.636 -4.192 1.00 79.12 218 SER A N 1
ATOM 1671 C CA . SER A 1 218 ? -12.070 10.403 -5.631 1.00 79.12 218 SER A CA 1
ATOM 1672 C C . SER A 1 218 ? -12.049 11.718 -6.394 1.00 79.12 218 SER A C 1
ATOM 1674 O O . SER A 1 218 ? -12.683 12.702 -6.002 1.00 79.12 218 SER A O 1
ATOM 1676 N N . TYR A 1 219 ? -11.330 11.718 -7.511 1.00 79.06 219 TYR A N 1
ATOM 1677 C CA . TYR A 1 219 ? -11.248 12.836 -8.437 1.00 79.06 219 TYR A CA 1
ATOM 1678 C C . TYR A 1 219 ? -11.459 12.323 -9.860 1.00 79.06 219 TYR A C 1
ATOM 1680 O O . TYR A 1 219 ? -10.865 11.325 -10.263 1.00 79.06 219 TYR A O 1
ATOM 1688 N N . GLY A 1 220 ? -12.320 12.990 -10.622 1.00 79.00 220 GLY A N 1
ATOM 1689 C CA . GLY A 1 220 ? -12.587 12.592 -11.997 1.00 79.00 220 GLY A CA 1
ATOM 1690 C C . GLY A 1 220 ? -13.646 13.440 -12.680 1.00 79.00 220 GLY A C 1
ATOM 1691 O O . GLY A 1 220 ? -14.179 14.396 -12.114 1.00 79.00 220 GLY A O 1
ATOM 1692 N N . GLN A 1 221 ? -13.953 13.081 -13.924 1.00 76.88 221 GLN A N 1
ATOM 1693 C CA . GLN A 1 221 ? -15.001 13.727 -14.704 1.00 76.88 221 GLN A CA 1
ATOM 1694 C C . GLN A 1 221 ? -16.268 12.881 -14.691 1.00 76.88 221 GLN A C 1
ATOM 1696 O O . GLN A 1 221 ? -16.260 11.735 -15.134 1.00 76.88 221 GLN A O 1
ATOM 1701 N N . SER A 1 222 ? -17.373 13.467 -14.240 1.00 74.94 222 SER A N 1
ATOM 1702 C CA . SER A 1 222 ? -18.688 12.840 -14.377 1.00 74.94 222 SER A CA 1
ATOM 1703 C C . SER A 1 222 ? -19.298 13.170 -15.733 1.00 74.94 222 SER A C 1
ATOM 1705 O O . SER A 1 222 ? -19.247 14.321 -16.182 1.00 74.94 222 SER A O 1
ATOM 1707 N N . LYS A 1 223 ? -19.899 12.164 -16.374 1.00 75.31 223 LYS A N 1
ATOM 1708 C CA . LYS A 1 223 ? -20.720 12.354 -17.572 1.00 75.31 223 LYS A CA 1
ATOM 1709 C C . LYS A 1 223 ? -22.144 12.681 -17.148 1.00 75.31 223 LYS A C 1
ATOM 1711 O O . LYS A 1 223 ? -22.801 11.872 -16.503 1.00 75.31 223 LYS A O 1
ATOM 1716 N N . ILE A 1 224 ? -22.620 13.864 -17.521 1.00 75.31 224 ILE A N 1
ATOM 1717 C CA . ILE A 1 224 ? -23.982 14.302 -17.221 1.00 75.31 224 ILE A CA 1
ATOM 1718 C C . ILE A 1 224 ? -24.759 14.349 -18.533 1.00 75.31 224 ILE A C 1
ATOM 1720 O O . ILE A 1 224 ? -24.416 15.120 -19.434 1.00 75.31 224 ILE A O 1
ATOM 1724 N N . SER A 1 225 ? -25.811 13.534 -18.631 1.00 73.00 225 SER A N 1
ATOM 1725 C CA . SER A 1 225 ? -26.778 13.634 -19.721 1.00 73.00 225 SER A CA 1
ATOM 1726 C C . SER A 1 225 ? -27.784 14.739 -19.407 1.00 73.00 225 SER A C 1
ATOM 1728 O O . SER A 1 225 ? -28.366 14.793 -18.323 1.00 73.00 225 SER A O 1
ATOM 1730 N N . LEU A 1 226 ? -27.969 15.662 -20.350 1.00 70.19 226 LEU A N 1
ATOM 1731 C CA . LEU A 1 226 ? -28.994 16.693 -20.231 1.00 70.19 226 LEU A CA 1
ATOM 1732 C C . LEU A 1 226 ? -30.332 16.164 -20.768 1.00 70.19 226 LEU A C 1
ATOM 1734 O O . LEU A 1 226 ? -30.355 15.514 -21.820 1.00 70.19 226 LEU A O 1
ATOM 1738 N N . PRO A 1 227 ? -31.459 16.441 -20.089 1.00 65.81 227 PRO A N 1
ATOM 1739 C CA . PRO A 1 227 ? -32.770 16.046 -20.582 1.00 65.81 227 PRO A CA 1
ATOM 1740 C C . PRO A 1 227 ? -33.049 16.703 -21.940 1.00 65.81 227 PRO A C 1
ATOM 1742 O O . PRO A 1 227 ? -32.825 17.897 -22.130 1.00 65.81 227 PRO A O 1
ATOM 1745 N N . LYS A 1 228 ? -33.585 15.919 -22.885 1.00 56.38 228 LYS A N 1
ATOM 1746 C CA . LYS A 1 228 ? -33.817 16.317 -24.289 1.00 56.38 228 LYS A CA 1
ATOM 1747 C C . LYS A 1 228 ? -34.725 17.547 -24.482 1.00 56.38 228 LYS A C 1
ATOM 1749 O O . LYS A 1 228 ? -34.763 18.076 -25.586 1.00 56.38 2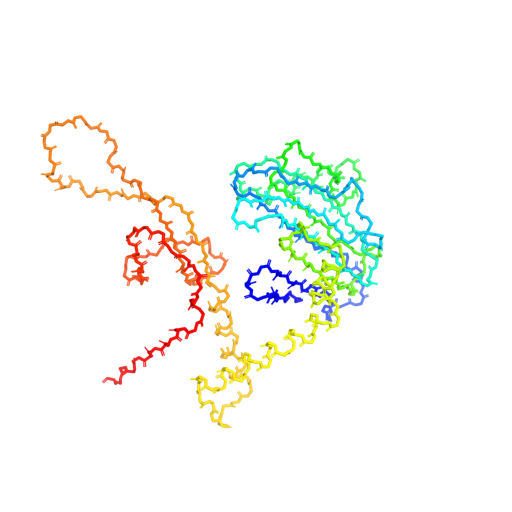28 LYS A O 1
ATOM 1754 N N . ASN A 1 229 ? -35.409 18.018 -23.436 1.00 51.72 229 ASN A N 1
ATOM 1755 C CA . ASN A 1 229 ? -36.381 19.115 -23.493 1.00 51.72 229 ASN A CA 1
ATOM 1756 C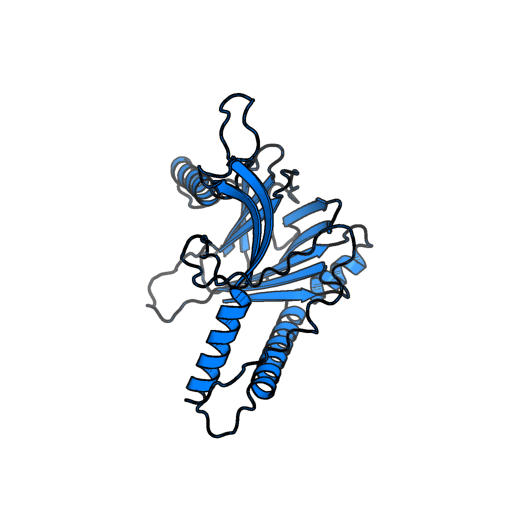 C . ASN A 1 229 ? -35.887 20.442 -22.885 1.00 51.72 229 ASN A C 1
ATOM 1758 O O . ASN A 1 229 ? -36.702 21.317 -22.592 1.00 51.72 229 ASN A O 1
ATOM 1762 N N . SER A 1 230 ? -34.581 20.645 -22.692 1.00 49.78 230 SER A N 1
ATOM 1763 C CA . SER A 1 230 ? -34.086 21.992 -22.390 1.00 49.78 230 SER A CA 1
ATOM 1764 C C . SER A 1 230 ? -34.149 22.851 -23.660 1.00 49.78 230 SER A C 1
ATOM 1766 O O . SER A 1 230 ? -33.222 22.836 -24.467 1.00 49.78 230 SER A O 1
ATOM 1768 N N . ASN A 1 231 ? -35.238 23.603 -23.836 1.00 47.41 231 ASN A N 1
ATOM 1769 C CA . ASN A 1 231 ? -35.426 24.627 -24.875 1.00 47.41 231 ASN A CA 1
ATOM 1770 C C . ASN A 1 231 ? -34.497 25.845 -24.684 1.00 47.41 231 ASN A C 1
ATOM 1772 O O . ASN A 1 231 ? -34.921 26.994 -24.788 1.00 47.41 231 ASN A O 1
ATOM 1776 N N . TYR A 1 232 ? -33.217 25.618 -24.403 1.00 49.19 232 TYR A N 1
ATOM 1777 C CA . TYR A 1 232 ? -32.212 26.666 -24.394 1.00 49.19 232 TYR A CA 1
ATOM 1778 C C . TYR A 1 232 ? -31.413 26.589 -25.695 1.00 49.19 232 TYR A C 1
ATOM 1780 O O . TYR A 1 232 ? -30.575 25.714 -25.884 1.00 49.19 232 TYR A O 1
ATOM 1788 N N . LEU A 1 233 ? -31.720 27.561 -26.561 1.00 42.59 233 LEU A N 1
ATOM 1789 C CA . LEU A 1 233 ? -31.069 27.925 -27.823 1.00 42.59 233 LEU A CA 1
ATOM 1790 C C . LEU A 1 233 ? -31.381 27.017 -29.023 1.00 42.59 233 LEU A C 1
ATOM 1792 O O . LEU A 1 233 ? -30.603 26.164 -29.444 1.00 42.59 233 LEU A O 1
ATOM 1796 N N . ALA A 1 234 ? -32.518 27.313 -29.657 1.00 44.22 234 ALA A N 1
ATOM 1797 C CA . ALA A 1 234 ? -32.693 27.075 -31.081 1.00 44.22 234 ALA A CA 1
ATOM 1798 C C . ALA A 1 234 ? -31.592 27.823 -31.855 1.00 44.22 234 ALA A C 1
ATOM 1800 O O . ALA A 1 234 ? -31.482 29.044 -31.761 1.00 44.22 234 ALA A O 1
ATOM 1801 N N . GLY A 1 235 ? -30.786 27.080 -32.617 1.00 43.75 235 GLY A N 1
ATOM 1802 C CA . GLY A 1 235 ? -29.867 27.653 -33.600 1.00 43.75 235 GLY A CA 1
ATOM 1803 C C . GLY A 1 235 ? -28.379 27.443 -33.331 1.00 43.75 235 GLY A C 1
ATOM 1804 O O . GLY A 1 235 ? -27.628 28.410 -33.328 1.00 43.75 235 GLY A O 1
ATOM 1805 N N . LYS A 1 236 ? -27.931 26.193 -33.157 1.00 36.09 236 LYS A N 1
ATOM 1806 C CA . LYS A 1 236 ? -26.648 25.701 -33.702 1.00 36.09 236 LYS A CA 1
ATOM 1807 C C . LYS A 1 236 ? -26.538 24.186 -33.517 1.00 36.09 236 LYS A C 1
ATOM 1809 O O . LYS A 1 236 ? -26.564 23.691 -32.402 1.00 36.09 236 LYS A O 1
ATOM 1814 N N . GLU A 1 237 ? -26.475 23.497 -34.652 1.00 39.41 237 GLU A N 1
ATOM 1815 C CA . GLU A 1 237 ? -25.811 22.214 -34.919 1.00 39.41 237 GLU A CA 1
ATOM 1816 C C . GLU A 1 237 ? -25.692 21.198 -33.764 1.00 39.41 237 GLU A C 1
ATOM 1818 O O . GLU A 1 237 ? -24.934 21.377 -32.811 1.00 39.41 237 GLU A O 1
ATOM 1823 N N . ARG A 1 238 ? -26.404 20.071 -33.922 1.00 43.16 238 ARG A N 1
ATOM 1824 C CA . ARG A 1 238 ? -26.336 18.873 -33.073 1.00 43.16 238 ARG A CA 1
ATOM 1825 C C . ARG A 1 238 ? -24.882 18.415 -32.885 1.00 43.16 238 ARG A C 1
ATOM 1827 O O . ARG A 1 238 ? -24.345 17.693 -33.718 1.00 43.16 238 ARG A O 1
ATOM 1834 N N . ARG A 1 239 ? -24.272 18.775 -31.759 1.00 44.34 239 ARG A N 1
ATOM 1835 C CA . ARG A 1 239 ? -23.059 18.141 -31.232 1.00 44.34 239 ARG A CA 1
ATOM 1836 C C . ARG A 1 239 ? -23.370 17.641 -29.827 1.00 44.34 239 ARG A C 1
ATOM 1838 O O . ARG A 1 239 ? -23.994 18.359 -29.060 1.00 44.34 239 ARG A O 1
ATOM 1845 N N . ASN A 1 240 ? -22.999 16.390 -29.555 1.00 47.34 240 ASN A N 1
ATOM 1846 C CA . ASN A 1 240 ? -23.209 15.635 -28.313 1.00 47.34 240 ASN A CA 1
ATOM 1847 C C . ASN A 1 240 ? -23.400 16.514 -27.059 1.00 47.34 240 ASN A C 1
ATOM 1849 O O . ASN A 1 240 ? -22.444 17.113 -26.571 1.00 47.34 240 ASN A O 1
ATOM 1853 N N . ASN A 1 241 ? -24.626 16.550 -26.522 1.00 46.03 241 ASN A N 1
ATOM 1854 C CA . ASN A 1 241 ? -24.980 17.256 -25.283 1.00 46.03 241 ASN A CA 1
ATOM 1855 C C . ASN A 1 241 ? -24.496 16.480 -24.038 1.00 46.03 241 ASN A C 1
ATOM 1857 O O . ASN A 1 241 ? -25.298 16.099 -23.186 1.00 46.03 241 ASN A O 1
ATOM 1861 N N . GLU A 1 242 ? -23.195 16.216 -23.938 1.00 57.19 242 GLU A N 1
ATOM 1862 C CA . GLU A 1 242 ? -22.569 15.699 -22.719 1.00 57.19 242 GLU A CA 1
ATOM 1863 C C . GLU A 1 242 ? -21.829 16.842 -22.022 1.00 57.19 242 GLU A C 1
ATOM 1865 O O . GLU A 1 242 ? -20.863 17.389 -22.555 1.00 57.19 242 GLU A O 1
ATOM 1870 N N . LEU A 1 243 ? -22.265 17.202 -20.813 1.00 57.25 243 LEU A N 1
ATOM 1871 C CA . LEU A 1 243 ? -21.465 18.063 -19.947 1.00 57.25 243 LEU A CA 1
ATOM 1872 C C . LEU A 1 243 ? -20.494 17.188 -19.158 1.00 57.25 243 LEU A C 1
ATOM 1874 O O . LEU A 1 243 ? -20.904 16.244 -18.480 1.00 57.25 243 LEU A O 1
ATOM 1878 N N . ARG A 1 244 ? -19.208 17.537 -19.221 1.00 59.88 244 ARG A N 1
ATOM 1879 C CA . ARG A 1 244 ? -18.169 16.986 -18.350 1.00 59.88 244 ARG A CA 1
ATOM 1880 C C . ARG A 1 244 ? -17.888 17.993 -17.248 1.00 59.88 244 ARG A C 1
ATOM 1882 O O . ARG A 1 244 ? -17.542 19.137 -17.535 1.00 59.88 244 ARG A O 1
ATOM 1889 N N . LYS A 1 245 ? -18.057 17.579 -15.996 1.00 65.56 245 LYS A N 1
ATOM 1890 C CA . LYS A 1 245 ? -17.644 18.363 -14.828 1.00 65.56 245 LYS A CA 1
ATOM 1891 C C . LYS A 1 245 ? -16.588 17.589 -14.067 1.00 65.56 245 LYS A C 1
ATOM 1893 O O . LYS A 1 245 ? -16.786 16.408 -13.791 1.00 65.56 245 LYS A O 1
ATOM 1898 N N . GLU A 1 246 ? -15.495 18.264 -13.740 1.00 70.44 246 GLU A N 1
ATOM 1899 C CA . GLU A 1 246 ? -14.533 17.767 -12.764 1.00 70.44 246 GLU A CA 1
ATOM 1900 C C . GLU A 1 246 ? -15.164 17.829 -11.380 1.00 70.44 246 GLU A C 1
ATOM 1902 O O . GLU A 1 246 ? -15.708 18.861 -10.977 1.00 70.44 246 GLU A O 1
ATOM 1907 N N . ILE A 1 247 ? -15.126 16.706 -10.676 1.00 68.50 247 ILE A N 1
ATOM 1908 C CA . ILE A 1 247 ? -15.688 16.575 -9.343 1.00 68.50 247 ILE A CA 1
ATOM 1909 C C . ILE A 1 247 ? -14.607 16.011 -8.434 1.00 68.50 247 ILE A C 1
ATOM 1911 O O . ILE A 1 247 ? -13.980 14.994 -8.726 1.00 68.50 247 ILE A O 1
ATOM 1915 N N . LEU A 1 248 ? -14.424 16.702 -7.315 1.00 72.88 248 LEU A N 1
ATOM 1916 C CA . LEU A 1 248 ? -13.664 16.249 -6.166 1.00 72.88 248 LEU A CA 1
ATOM 1917 C C . LEU A 1 248 ? -14.655 15.738 -5.123 1.00 72.88 248 LEU A C 1
ATOM 1919 O O . LEU A 1 248 ? -15.561 16.478 -4.740 1.00 72.88 248 LEU A O 1
ATOM 1923 N N . THR A 1 249 ? -14.511 14.494 -4.680 1.00 74.25 249 THR A N 1
ATOM 1924 C CA . THR A 1 249 ? -15.462 13.859 -3.760 1.00 74.25 249 THR A CA 1
ATOM 1925 C C . THR A 1 249 ? -14.734 13.165 -2.613 1.00 74.25 249 THR A C 1
ATOM 1927 O O . THR A 1 249 ? -13.806 12.395 -2.839 1.00 74.25 249 THR A O 1
ATOM 1930 N N . LEU A 1 250 ? -15.183 13.433 -1.384 1.00 76.81 250 LEU A N 1
ATOM 1931 C CA . LEU A 1 250 ? -14.806 12.709 -0.169 1.00 76.81 250 LEU A CA 1
ATOM 1932 C C . LEU A 1 250 ? -16.076 12.058 0.387 1.00 76.81 250 LEU A C 1
ATOM 1934 O O . LEU A 1 250 ? -16.964 12.772 0.852 1.00 76.81 250 LEU A O 1
ATOM 1938 N N . VAL A 1 251 ? -16.199 10.734 0.281 1.00 78.62 251 VAL A N 1
ATOM 1939 C CA . VAL A 1 251 ? -17.448 10.005 0.575 1.00 78.62 251 VAL A CA 1
ATOM 1940 C C . VAL A 1 251 ? -17.153 8.676 1.266 1.00 78.62 251 VAL A C 1
ATOM 1942 O O . VAL A 1 251 ? -16.141 8.034 1.004 1.00 78.62 251 VAL A O 1
ATOM 1945 N N . ILE A 1 252 ? -18.060 8.256 2.148 1.00 75.25 252 ILE A N 1
ATOM 1946 C CA . ILE A 1 252 ? -18.061 6.915 2.739 1.00 75.25 252 ILE A CA 1
ATOM 1947 C C . ILE A 1 252 ? -18.568 5.909 1.700 1.00 75.25 252 ILE A C 1
ATOM 1949 O O . ILE A 1 252 ? -19.698 6.015 1.222 1.00 75.25 252 ILE A O 1
ATOM 1953 N N . VAL A 1 253 ? -17.750 4.910 1.384 1.00 70.50 253 VAL A N 1
ATOM 1954 C CA . VAL A 1 253 ? -18.094 3.823 0.464 1.00 70.50 253 VAL A CA 1
ATOM 1955 C C . VAL A 1 253 ? -18.800 2.702 1.229 1.00 70.50 253 VAL A C 1
ATOM 1957 O O . VAL A 1 253 ? -18.247 2.126 2.164 1.00 70.50 253 VAL A O 1
ATOM 1960 N N . TYR A 1 254 ? -20.025 2.374 0.808 1.00 50.69 254 TYR A N 1
ATOM 1961 C CA . TYR A 1 254 ? -20.898 1.387 1.463 1.00 50.69 254 TYR A CA 1
ATOM 1962 C C . TYR A 1 254 ? -20.408 -0.068 1.351 1.00 50.69 254 TYR A C 1
ATOM 1964 O O . TYR A 1 254 ? -20.765 -0.902 2.179 1.00 50.69 254 TYR A O 1
ATOM 1972 N N . GLY A 1 255 ? -19.582 -0.389 0.351 1.00 53.91 255 GLY A N 1
ATOM 1973 C CA . GLY A 1 255 ? -19.017 -1.724 0.171 1.00 53.91 255 GLY A CA 1
ATOM 1974 C C . GLY A 1 255 ? -17.674 -1.670 -0.543 1.00 53.91 255 GLY A C 1
ATOM 1975 O O . GLY A 1 255 ? -17.617 -1.331 -1.717 1.00 53.91 255 GLY A O 1
ATOM 1976 N N . ARG A 1 256 ? -16.591 -2.047 0.149 1.00 59.28 256 ARG A N 1
ATOM 1977 C CA . ARG A 1 256 ? -15.223 -2.029 -0.413 1.00 59.28 256 ARG A CA 1
ATOM 1978 C C . ARG A 1 256 ? -14.977 -3.087 -1.501 1.00 59.28 256 ARG A C 1
ATOM 1980 O O . ARG A 1 256 ? -13.972 -3.011 -2.191 1.00 59.28 256 ARG A O 1
ATOM 1987 N N . GLY A 1 257 ? -15.874 -4.072 -1.629 1.00 50.75 257 GLY A N 1
ATOM 1988 C CA . GLY A 1 257 ? -15.850 -5.103 -2.678 1.00 50.75 257 GLY A CA 1
ATOM 1989 C C . GLY A 1 257 ? -16.712 -4.781 -3.904 1.00 50.75 257 GLY A C 1
ATOM 1990 O O . GLY A 1 257 ? -16.692 -5.533 -4.872 1.00 50.75 257 GLY A O 1
ATOM 1991 N N . MET A 1 258 ? -17.474 -3.685 -3.876 1.00 47.16 258 MET A N 1
ATOM 1992 C CA . MET A 1 258 ? -18.105 -3.132 -5.073 1.00 47.16 258 MET A CA 1
ATOM 1993 C C . MET A 1 258 ? -17.149 -2.078 -5.637 1.00 47.16 258 MET A C 1
ATOM 1995 O O . MET A 1 258 ? -16.579 -1.309 -4.861 1.00 47.16 258 MET A O 1
ATOM 1999 N N . PHE A 1 259 ? -16.957 -2.037 -6.965 1.00 43.16 259 PHE A N 1
ATOM 2000 C CA . PHE A 1 259 ? -16.322 -0.885 -7.630 1.00 43.16 259 PHE A CA 1
ATOM 2001 C C . PHE A 1 259 ? -16.888 0.389 -7.008 1.00 43.16 259 PHE A C 1
ATOM 2003 O O . PHE A 1 259 ? -18.108 0.408 -6.887 1.00 43.16 259 PHE A O 1
ATOM 2010 N N . PRO A 1 260 ? -16.092 1.402 -6.613 1.00 44.78 260 PRO A N 1
ATOM 2011 C CA . PRO A 1 260 ? -16.627 2.608 -5.980 1.00 44.78 260 PRO A CA 1
ATOM 2012 C C . PRO A 1 260 ? -17.715 3.202 -6.891 1.00 44.78 260 PRO A C 1
ATOM 2014 O O . PRO A 1 260 ? -17.359 3.748 -7.940 1.00 44.78 260 PRO A O 1
ATOM 2017 N N . PRO A 1 261 ? -19.023 3.044 -6.582 1.00 53.59 261 PRO A N 1
ATOM 2018 C CA . PRO A 1 261 ? -20.029 3.228 -7.604 1.00 53.59 261 PRO A CA 1
ATOM 2019 C C . PRO A 1 261 ? -20.855 4.478 -7.342 1.00 53.59 261 PRO A C 1
ATOM 2021 O O . PRO A 1 261 ? -21.124 4.885 -6.211 1.00 53.59 261 PRO A O 1
ATOM 2024 N N . GLU A 1 262 ? -21.268 5.048 -8.463 1.00 44.09 262 GLU A N 1
ATOM 2025 C CA . GLU A 1 262 ? -22.409 5.926 -8.657 1.00 44.09 262 GLU A CA 1
ATOM 2026 C C . GLU A 1 262 ? -23.505 5.732 -7.589 1.00 44.09 262 GLU A C 1
ATOM 2028 O O . GLU A 1 262 ? -24.174 4.700 -7.531 1.00 44.09 262 GLU A O 1
ATOM 2033 N N . LEU A 1 263 ? -23.704 6.749 -6.744 1.00 42.41 263 LEU A N 1
ATOM 2034 C CA . LEU A 1 263 ? -24.841 6.829 -5.826 1.00 42.41 263 LEU A CA 1
ATOM 2035 C C . LEU A 1 263 ? -25.986 7.649 -6.449 1.00 42.41 263 LEU A C 1
ATOM 2037 O O . LEU A 1 263 ? -25.726 8.671 -7.100 1.00 42.41 263 LEU A O 1
ATOM 2041 N N . PRO A 1 264 ? -27.260 7.285 -6.192 1.00 34.22 264 PRO A N 1
ATOM 2042 C CA . PRO A 1 264 ? -28.415 8.102 -6.552 1.00 34.22 264 PRO A CA 1
ATOM 2043 C C . PRO A 1 264 ? -28.360 9.508 -5.916 1.00 34.22 264 PRO A C 1
ATOM 2045 O O . PRO A 1 264 ? -27.819 9.666 -4.818 1.00 34.22 264 PRO A O 1
ATOM 2048 N N . PRO A 1 265 ? -28.988 10.536 -6.527 1.00 35.03 265 PRO A N 1
ATOM 2049 C CA . PRO A 1 265 ? -28.888 11.937 -6.095 1.00 35.03 265 PRO A CA 1
ATOM 2050 C C . PRO A 1 265 ? -29.308 12.224 -4.642 1.00 35.03 265 PRO A C 1
ATOM 2052 O O . PRO A 1 265 ? -28.907 13.240 -4.085 1.00 35.03 265 PRO A O 1
ATOM 2055 N N . ALA A 1 266 ? -30.100 11.349 -4.016 1.00 27.50 266 ALA A N 1
ATOM 2056 C CA . ALA A 1 266 ? -30.698 11.590 -2.702 1.00 27.50 266 ALA A CA 1
ATOM 2057 C C . ALA A 1 266 ? -29.736 11.430 -1.505 1.00 27.50 266 ALA A C 1
ATOM 2059 O O . ALA A 1 266 ? -30.111 11.789 -0.394 1.00 27.50 266 ALA A O 1
ATOM 2060 N N . PHE A 1 267 ? -28.512 10.927 -1.709 1.00 28.42 267 PHE A N 1
ATOM 2061 C CA . PHE A 1 267 ? -27.541 10.687 -0.625 1.00 28.42 267 PHE A CA 1
ATOM 2062 C C . PHE A 1 267 ? -26.247 11.506 -0.728 1.00 28.42 267 PHE A C 1
ATOM 2064 O O . PHE A 1 267 ? -25.316 11.311 0.055 1.00 28.42 267 PHE A O 1
ATOM 2071 N N . TRP A 1 268 ? -26.190 12.474 -1.643 1.00 28.52 268 TRP A N 1
ATOM 2072 C CA . TRP A 1 268 ? -25.081 13.419 -1.697 1.00 28.52 268 TRP A CA 1
ATOM 2073 C C . TRP A 1 268 ? -25.228 14.466 -0.589 1.00 28.52 268 TRP A C 1
ATOM 2075 O O . TRP A 1 268 ? -25.875 15.494 -0.780 1.00 28.52 268 TRP A O 1
ATOM 2085 N N . LEU A 1 269 ? -24.553 14.276 0.548 1.00 28.97 269 LEU A N 1
ATOM 2086 C CA . LEU A 1 269 ? -24.127 15.416 1.367 1.00 28.97 269 LEU A CA 1
ATOM 2087 C C . LEU A 1 269 ? -22.972 16.109 0.623 1.00 28.97 269 LEU A C 1
ATOM 2089 O O . LEU A 1 269 ? -21.794 15.928 0.915 1.00 28.97 269 LEU A O 1
ATOM 2093 N N . SER A 1 270 ? -23.317 16.848 -0.433 1.00 25.81 270 SER A N 1
ATOM 2094 C CA . SER A 1 270 ? -22.357 17.616 -1.219 1.00 25.81 270 SER A CA 1
ATOM 2095 C C . SER A 1 270 ? -21.970 18.880 -0.451 1.00 25.81 270 SER A C 1
ATOM 2097 O O . SER A 1 270 ? -22.718 19.854 -0.417 1.00 25.81 270 SER A O 1
ATOM 2099 N N . LEU A 1 271 ? -20.774 18.899 0.137 1.00 27.52 271 LEU A N 1
ATOM 2100 C CA . LEU A 1 271 ? -20.080 20.148 0.459 1.00 27.52 271 LEU A CA 1
ATOM 2101 C C . LEU A 1 271 ? -19.432 20.682 -0.828 1.00 27.52 271 LEU A C 1
ATOM 2103 O O . LEU A 1 271 ? -18.221 20.609 -1.026 1.00 27.52 271 LEU A O 1
ATOM 2107 N N . ALA A 1 272 ? -20.253 21.204 -1.741 1.00 24.48 272 ALA A N 1
ATOM 2108 C CA . ALA A 1 272 ? -19.767 21.905 -2.923 1.00 24.48 272 ALA A CA 1
ATOM 2109 C C . ALA A 1 272 ? -19.203 23.274 -2.509 1.00 24.48 272 ALA A C 1
ATOM 2111 O O . ALA A 1 272 ? -19.933 24.261 -2.414 1.00 24.48 272 ALA A O 1
ATOM 2112 N N . ARG A 1 273 ? -17.889 23.364 -2.271 1.00 24.83 273 ARG A N 1
ATOM 2113 C CA . ARG A 1 273 ? -17.214 24.663 -2.174 1.00 24.83 273 ARG A CA 1
ATOM 2114 C C . ARG A 1 273 ? -16.816 25.124 -3.573 1.00 24.83 273 ARG A C 1
ATOM 2116 O O . ARG A 1 273 ? -15.851 24.640 -4.156 1.00 24.83 273 ARG A O 1
ATOM 2123 N N . VAL A 1 274 ? -17.565 26.085 -4.105 1.00 24.92 274 VAL A N 1
ATOM 2124 C CA . VAL A 1 274 ? -17.165 26.851 -5.289 1.00 24.92 274 VAL A CA 1
ATOM 2125 C C . VAL A 1 274 ? -15.994 27.761 -4.907 1.00 24.92 274 VAL A C 1
ATOM 2127 O O . VAL A 1 274 ? -16.149 28.656 -4.085 1.00 24.92 274 VAL A O 1
ATOM 2130 N N . GLY A 1 275 ? -14.845 27.550 -5.550 1.00 24.75 275 GLY A N 1
ATOM 2131 C CA . GLY A 1 275 ? -13.874 28.605 -5.843 1.00 24.75 275 GLY A CA 1
ATOM 2132 C C . GLY A 1 275 ? -12.872 29.017 -4.753 1.00 24.75 275 GLY A C 1
ATOM 2133 O O . GLY A 1 275 ? -13.222 29.615 -3.745 1.00 24.75 275 GLY A O 1
ATOM 2134 N N . ARG A 1 276 ? -11.594 28.844 -5.127 1.00 26.16 276 ARG A N 1
ATOM 2135 C CA . ARG A 1 276 ? -10.357 29.523 -4.683 1.00 26.16 276 ARG A CA 1
ATOM 2136 C C . ARG A 1 276 ? -9.790 29.200 -3.293 1.00 26.16 276 ARG A C 1
ATOM 2138 O O . ARG A 1 276 ? -10.344 29.542 -2.259 1.00 26.16 276 ARG A O 1
ATOM 2145 N N . THR A 1 277 ? -8.589 28.608 -3.356 1.00 33.66 277 THR A N 1
ATOM 2146 C CA . THR A 1 277 ? -7.434 28.747 -2.449 1.00 33.66 277 THR A CA 1
ATOM 2147 C C . THR A 1 277 ? -7.746 28.974 -0.971 1.00 33.66 277 THR A C 1
ATOM 2149 O O . THR A 1 277 ? -8.041 30.105 -0.596 1.00 33.66 277 THR A O 1
ATOM 2152 N N . SER A 1 278 ? -7.547 27.952 -0.125 1.00 25.22 278 SER A N 1
ATOM 2153 C CA . SER A 1 278 ? -6.934 28.080 1.215 1.00 25.22 278 SER A CA 1
ATOM 2154 C C . SER A 1 278 ? -6.799 26.728 1.933 1.00 25.22 278 SER A C 1
ATOM 2156 O O . SER A 1 278 ? -7.752 25.963 2.017 1.00 25.22 278 SER A O 1
ATOM 2158 N N . ARG A 1 279 ? -5.584 26.496 2.450 1.00 27.80 279 ARG A N 1
ATOM 2159 C CA . ARG A 1 279 ? -5.102 25.534 3.465 1.00 27.80 279 ARG A CA 1
ATOM 2160 C C . ARG A 1 279 ? -6.114 24.557 4.089 1.00 27.80 279 ARG A C 1
ATOM 2162 O O . ARG A 1 279 ? -6.987 24.951 4.855 1.00 27.80 279 ARG A O 1
ATOM 2169 N N . VAL A 1 280 ? -5.825 23.265 3.927 1.00 30.42 280 VAL A N 1
ATOM 2170 C CA . VAL A 1 280 ? -6.350 22.161 4.747 1.00 30.42 280 VAL A CA 1
ATOM 2171 C C . VAL A 1 280 ? -5.539 22.089 6.050 1.00 30.42 280 VAL A C 1
ATOM 2173 O O . VAL A 1 280 ? -4.558 21.364 6.160 1.00 30.42 280 VAL A O 1
ATOM 2176 N N . LYS A 1 281 ? -5.900 22.904 7.042 1.00 28.66 281 LYS A N 1
ATOM 2177 C CA . LYS A 1 281 ? -5.463 22.741 8.439 1.00 28.66 281 LYS A CA 1
ATOM 2178 C C . LYS A 1 281 ? -6.714 22.930 9.297 1.00 28.66 281 LYS A C 1
ATOM 2180 O O . LYS A 1 281 ? -7.156 24.060 9.456 1.00 28.66 281 LYS A O 1
ATOM 2185 N N . GLY A 1 282 ? -7.326 21.833 9.750 1.00 29.98 282 GLY A N 1
ATOM 2186 C CA . GLY A 1 282 ? -8.447 21.889 10.704 1.00 29.98 282 GLY A CA 1
ATOM 2187 C C . GLY A 1 282 ? -9.615 20.916 10.501 1.00 29.98 282 GLY A C 1
ATOM 2188 O O . GLY A 1 282 ? -10.563 20.977 11.269 1.00 29.98 282 GLY A O 1
ATOM 2189 N N . PHE A 1 283 ? -9.603 20.011 9.514 1.00 29.12 283 PHE A N 1
ATOM 2190 C CA . PHE A 1 283 ? -10.805 19.203 9.219 1.00 29.12 283 PHE A CA 1
ATOM 2191 C C . PHE A 1 283 ? -11.064 18.026 10.188 1.00 29.12 283 PHE A C 1
ATOM 2193 O O . PHE A 1 283 ? -12.120 17.409 10.120 1.00 29.12 283 PHE A O 1
ATOM 2200 N N . VAL A 1 284 ? -10.145 17.718 11.112 1.00 29.98 284 VAL A N 1
ATOM 2201 C CA . VAL A 1 284 ? -10.283 16.556 12.020 1.00 29.98 284 VAL A CA 1
ATOM 2202 C C . VAL A 1 284 ? -10.941 16.908 13.368 1.00 29.98 284 VAL A C 1
ATOM 2204 O O . VAL A 1 284 ? -11.400 16.015 14.068 1.00 29.98 284 VAL A O 1
ATOM 2207 N N . GLU A 1 285 ? -11.098 18.188 13.724 1.00 26.75 285 GLU A N 1
ATOM 2208 C CA . GLU A 1 285 ? -11.622 18.581 15.051 1.00 26.75 285 GLU A CA 1
ATOM 2209 C C . GLU A 1 285 ? -13.142 18.840 15.112 1.00 26.75 285 GLU A C 1
ATOM 2211 O O . GLU A 1 285 ? -13.656 19.232 16.155 1.00 26.75 285 GLU A O 1
ATOM 2216 N N . GLY A 1 286 ? -13.898 18.615 14.031 1.00 26.28 286 GLY A N 1
ATOM 2217 C CA . GLY A 1 286 ? -15.265 19.153 13.914 1.00 26.28 286 GLY A CA 1
ATOM 2218 C C . GLY A 1 286 ? -16.397 18.187 13.564 1.00 26.28 286 GLY A C 1
ATOM 2219 O O . GLY A 1 286 ? -17.498 18.659 13.291 1.00 26.28 286 GLY A O 1
ATOM 2220 N N . LEU A 1 287 ? -16.188 16.868 13.527 1.00 26.20 287 LEU A N 1
ATOM 2221 C CA . LEU A 1 287 ? -17.270 15.928 13.195 1.00 26.20 287 LEU A CA 1
ATOM 2222 C C . LEU A 1 287 ? -18.153 15.653 14.420 1.00 26.20 287 LEU A C 1
ATOM 2224 O O . LEU A 1 287 ? -18.005 14.652 15.116 1.00 26.20 287 LEU A O 1
ATOM 2228 N N . LYS A 1 288 ? -19.099 16.561 14.678 1.00 24.45 288 LYS A N 1
ATOM 2229 C CA . LYS A 1 288 ? -20.209 16.336 15.608 1.00 24.45 288 LYS A CA 1
ATOM 2230 C C . LYS A 1 288 ? -21.321 15.602 14.848 1.00 24.45 288 LYS A C 1
ATOM 2232 O O . LYS A 1 288 ? -22.057 16.211 14.078 1.00 24.45 288 LYS A O 1
ATOM 2237 N N . LEU A 1 289 ? -21.400 14.282 15.016 1.00 27.47 289 LEU A N 1
ATOM 2238 C CA . LEU A 1 289 ? -22.515 13.467 14.522 1.00 27.47 289 LEU A CA 1
ATOM 2239 C C . LEU A 1 289 ? -23.755 13.764 15.377 1.00 27.47 289 LEU A C 1
ATOM 2241 O O . LEU A 1 289 ? -23.865 13.295 16.505 1.00 27.47 289 LEU A O 1
ATOM 2245 N N . GLU A 1 290 ? -24.675 14.574 14.857 1.00 22.08 290 GLU A N 1
ATOM 2246 C CA . GLU A 1 290 ? -25.981 14.804 15.476 1.00 22.08 290 GLU A CA 1
ATOM 2247 C C . GLU A 1 290 ? -26.970 13.754 14.947 1.00 22.08 290 GLU A C 1
ATOM 2249 O O . GLU A 1 290 ? -27.512 13.873 13.848 1.00 22.08 290 GLU A O 1
ATOM 2254 N N . ILE A 1 291 ? -27.173 12.680 15.714 1.00 25.81 291 ILE A N 1
ATOM 2255 C CA . ILE A 1 291 ? -28.198 11.672 15.425 1.00 25.81 291 ILE A CA 1
ATOM 2256 C C . ILE A 1 291 ? -29.519 12.198 15.994 1.00 25.81 291 ILE A C 1
ATOM 2258 O O . ILE A 1 291 ? -29.743 12.162 17.203 1.00 25.81 291 ILE A O 1
ATOM 2262 N N . LYS A 1 292 ? -30.407 12.708 15.134 1.00 23.88 292 LYS A N 1
ATOM 2263 C CA . LYS A 1 292 ? -31.789 13.003 15.532 1.00 23.88 292 LYS A CA 1
ATOM 2264 C C . LYS A 1 292 ? -32.568 11.697 15.653 1.00 23.88 292 LYS A C 1
ATOM 2266 O O . LYS A 1 292 ? -32.819 11.031 14.652 1.00 23.88 292 LYS A O 1
ATOM 2271 N N . HIS A 1 293 ? -32.983 11.358 16.870 1.00 26.50 293 HIS A N 1
ATOM 2272 C CA . HIS A 1 293 ? -34.015 10.352 17.091 1.00 26.50 293 HIS A CA 1
ATOM 2273 C C . HIS A 1 293 ? -35.372 10.894 16.636 1.00 26.50 293 HIS A C 1
ATOM 2275 O O . HIS A 1 293 ? -35.890 11.851 17.210 1.00 26.50 293 HIS A O 1
ATOM 2281 N N . SER A 1 294 ? -35.962 10.265 15.622 1.00 24.52 294 SER A N 1
ATOM 2282 C CA . SER A 1 294 ? -37.413 10.256 15.460 1.00 24.52 294 SER A CA 1
ATOM 2283 C C . SER A 1 294 ? -37.954 9.060 16.242 1.00 24.52 294 SER A C 1
ATOM 2285 O O . SER A 1 294 ? -37.773 7.915 15.828 1.00 24.52 294 SER A O 1
ATOM 2287 N N . SER A 1 295 ? -38.558 9.328 17.394 1.00 25.34 295 SER A N 1
ATOM 2288 C CA . SER A 1 295 ? -39.437 8.372 18.077 1.00 25.34 295 SER A CA 1
ATOM 2289 C C . SER A 1 295 ? -40.794 8.305 17.340 1.00 25.34 2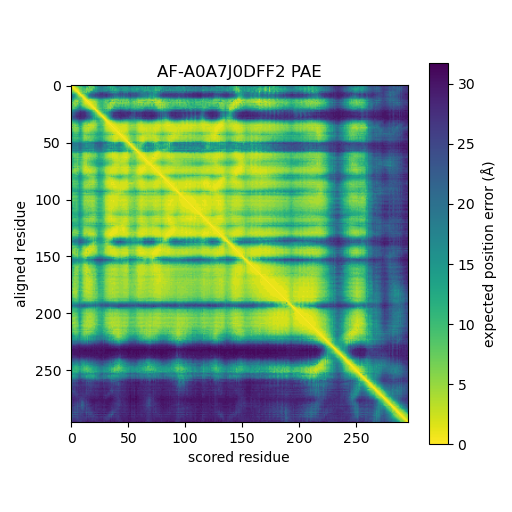95 SER A C 1
ATOM 2291 O O . SER A 1 295 ? -41.074 9.212 16.553 1.00 25.34 295 SER A O 1
ATOM 2293 N N . PRO A 1 296 ? -41.570 7.222 17.539 1.00 38.81 296 PRO A N 1
ATOM 2294 C CA . PRO A 1 296 ? -42.308 6.494 16.498 1.00 38.81 296 PRO A CA 1
ATOM 2295 C C . PRO A 1 296 ? -43.504 7.219 15.877 1.00 38.81 296 PRO A C 1
ATOM 2297 O O . PRO A 1 296 ? -44.138 8.045 16.572 1.00 38.81 296 PRO A O 1
#

Mean predicted aligned error: 13.98 Å

Foldseek 3Di:
DKDKDADDPDSQKIKIKDWDADDPDDPPDLAQDKDKDKDFDLVLFFKAAPDLADFLVVFQWGTWDADPVNGTKTKGKHFPAGKHKAKEFDRDNDCVCVVVVLVVQQVVCCVPPVDRGGPSDHDVRGRMMMMIITGPVSHDTTMMMMMMHTPPVDDPVVVVVNVVCRDDPNVVVVSVVVVVVLLVVLCVVVVDDPPDDPVRSVVSSVVVVLQVVQWDKDWDWDWDDDPPPPPDDDDDDDDDPTDIDIDTDTDRQPDPPDDSDDDDPPPDPDPDDPDDDDDPDDPPPDPDDDDDDDDD

Radius of gyration: 23.85 Å; Cα contacts (8 Å, |Δi|>4): 400; chains: 1; bounding box: 65×59×67 Å

Organism: NCBI:txid165716

Nearest PDB structures (foldseek):
  8bou-assembly1_A  TM=4.598E-01  e=1.706E+00  Blautia producta ATCC 27340 = DSM 2950

Solvent-accessible surface area (backbone atoms only — not comparable to full-atom values): 18122 Å² total; per-residue (Å²): 92,78,48,78,48,72,42,70,103,51,93,54,25,36,17,32,43,40,44,48,73,76,70,103,70,68,99,83,64,84,56,65,63,73,49,73,52,72,50,71,41,90,86,54,49,58,58,43,65,66,60,86,71,61,53,51,91,85,43,37,61,53,34,38,47,71,42,98,88,67,38,34,30,41,35,30,43,46,59,94,58,69,56,40,54,33,28,37,29,41,68,63,103,56,73,89,52,48,65,59,55,51,52,50,47,28,50,52,28,32,74,75,70,71,38,93,43,52,77,56,46,61,43,85,63,10,15,30,42,38,37,40,39,33,40,76,81,36,52,67,65,52,52,40,28,38,32,39,41,47,57,59,91,53,62,68,69,61,53,52,52,54,50,51,53,34,27,71,69,47,33,51,53,50,53,53,51,52,53,50,52,49,53,52,48,51,41,66,75,67,65,67,57,93,84,64,53,72,65,59,53,50,51,51,51,50,52,51,51,53,50,60,72,24,55,42,80,49,75,50,71,48,84,42,80,62,70,93,78,67,90,75,71,92,86,73,78,99,65,84,71,64,51,75,44,82,45,81,46,79,47,69,52,94,49,93,89,46,76,93,67,92,72,68,84,91,72,66,86,70,84,79,78,80,79,82,90,81,83,96,78,70,86,84,83,67,86,76,84,80,80,80,81,81,78,134

InterPro domains:
  IPR004888 Glycoside hydrolase family 63 [PTHR10412] (30-237)
  IPR031335 Glycosyl hydrolase family 63, C-terminal [PF03200] (167-260)
  IPR038518 Glycosyl hydrolase family 63, N-terminal domain superfamily [G3DSA:2.70.98.110] (16-194)